Protein AF-A0A2W4NIP0-F1 (afdb_monomer_lite)

Secondary structure (DSSP, 8-state):
-PPP-SEEE-STT-EEEEEETTEEEEEE----SSS--EEEEEETTEEEEEEE-----TTS--S---EEE-SEETTEE-TT---S--GGG----EEEEE--TTSS-SS--EEEEEEE-SSTT--SSS-SSEEEEEEEEPPTT---SSEEEEEEE--TTS-S-EEEEEEEETTEEEEEEEESS--SEEEEETHHHHHHHHHH---

Foldseek 3Di:
DPDDAADKDWDCWDWDWADDPNKIKIFTFFQPQDPWTWMWGDDHQDIDTPDTDDDDPQADDDRGDGHIDAAAEQLDHMPPRPPPDDLVPDPFDKDKDAACPPVDDDFDWDKDKDAAAPDPVADRYHGPAAIEMETLGHGPPHDDAADFPAFQDDQPFWDAGFTWGWHDPPPYIYIYTHGPDHDRITIGTPSSSVVCCVPPNDD

Radius of gyration: 16.46 Å; chains: 1; bounding box: 38×44×35 Å

pLDDT: mean 95.53, std 4.89, range [60.66, 98.88]

Structure (mmCIF, N/CA/C/O backbone):
data_AF-A0A2W4NIP0-F1
#
_entry.id   AF-A0A2W4NIP0-F1
#
loop_
_atom_site.group_PDB
_atom_site.id
_atom_site.type_symbol
_atom_site.label_atom_id
_atom_site.label_alt_id
_atom_site.label_comp_id
_atom_site.label_asym_id
_atom_site.label_entity_id
_atom_site.label_seq_id
_atom_site.pdbx_PDB_ins_code
_atom_site.Cartn_x
_atom_site.Cartn_y
_atom_site.Cartn_z
_atom_site.occupancy
_atom_site.B_iso_or_equiv
_atom_site.auth_seq_id
_atom_site.auth_comp_id
_atom_site.auth_asym_id
_atom_site.auth_atom_id
_atom_site.pdbx_PDB_model_num
ATOM 1 N N . MET A 1 1 ? -0.488 17.746 -10.724 1.00 60.66 1 MET A N 1
ATOM 2 C CA . MET A 1 1 ? -1.257 17.838 -9.464 1.00 60.66 1 MET A CA 1
ATOM 3 C C . MET A 1 1 ? -0.940 19.193 -8.844 1.00 60.66 1 MET A C 1
ATOM 5 O O . MET A 1 1 ? 0.232 19.551 -8.882 1.00 60.66 1 MET A O 1
ATOM 9 N N . PRO A 1 2 ? -1.925 19.982 -8.384 1.00 65.25 2 PRO A N 1
ATOM 10 C CA . PRO A 1 2 ? -1.645 21.211 -7.638 1.00 65.25 2 PRO A CA 1
ATOM 11 C C . PRO A 1 2 ? -0.931 20.887 -6.314 1.00 65.25 2 PRO A C 1
ATOM 13 O O . PRO A 1 2 ? -1.130 19.800 -5.775 1.00 65.25 2 PRO A O 1
ATOM 16 N N . THR A 1 3 ? -0.113 21.816 -5.808 1.00 76.81 3 THR A N 1
ATOM 17 C CA . THR A 1 3 ? 0.557 21.690 -4.501 1.00 76.81 3 THR A CA 1
ATOM 18 C C . THR A 1 3 ? -0.476 21.509 -3.397 1.00 76.81 3 THR A C 1
ATOM 20 O O . THR A 1 3 ? -1.443 22.275 -3.317 1.00 76.81 3 THR A O 1
ATOM 23 N N . LEU A 1 4 ? -0.276 20.504 -2.547 1.00 86.94 4 LEU A N 1
ATOM 24 C CA . LEU A 1 4 ? -1.196 20.217 -1.455 1.00 86.94 4 LEU A CA 1
ATOM 25 C C . LEU A 1 4 ? -1.045 21.269 -0.344 1.00 86.94 4 LEU A C 1
ATOM 27 O O . LEU A 1 4 ? 0.067 21.627 0.038 1.00 86.94 4 LEU A O 1
ATOM 31 N N . GLN A 1 5 ? -2.160 21.763 0.200 1.00 88.50 5 GLN A N 1
ATOM 32 C CA . GLN A 1 5 ? -2.163 22.594 1.409 1.00 88.50 5 GLN A CA 1
ATOM 33 C C . GLN A 1 5 ? -2.646 21.752 2.586 1.00 88.50 5 GLN A C 1
ATOM 35 O O . GLN A 1 5 ? -3.748 21.208 2.549 1.00 88.50 5 GLN A O 1
ATOM 40 N N . GLY A 1 6 ? -1.821 21.628 3.622 1.00 93.38 6 GLY A N 1
ATOM 41 C CA . GLY A 1 6 ? -2.072 20.695 4.711 1.00 93.38 6 GLY A CA 1
ATOM 42 C C . GLY A 1 6 ? -1.107 20.857 5.880 1.00 93.38 6 GLY A C 1
ATOM 43 O O . GLY A 1 6 ? -0.320 21.802 5.926 1.00 93.38 6 GLY A O 1
ATOM 44 N N . GLN A 1 7 ? -1.178 19.933 6.834 1.00 96.69 7 GLN A N 1
ATOM 45 C CA . GLN A 1 7 ? -0.258 19.884 7.970 1.00 96.69 7 GLN A CA 1
ATOM 46 C C . GLN A 1 7 ? 1.052 19.209 7.563 1.00 96.69 7 GLN A C 1
ATOM 48 O O . GLN A 1 7 ? 1.046 18.226 6.827 1.00 96.69 7 GLN A O 1
ATOM 53 N N . THR A 1 8 ? 2.173 19.722 8.057 1.00 97.88 8 THR A N 1
ATOM 54 C CA . THR A 1 8 ? 3.498 19.188 7.735 1.00 97.88 8 THR A CA 1
ATOM 55 C C . THR A 1 8 ? 3.971 18.228 8.821 1.00 97.88 8 THR A C 1
ATOM 57 O O . THR A 1 8 ? 3.953 18.587 9.996 1.00 97.88 8 THR A O 1
ATOM 60 N N . ILE A 1 9 ? 4.472 17.057 8.424 1.00 97.81 9 ILE A N 1
ATOM 61 C CA . ILE A 1 9 ? 5.180 16.121 9.309 1.00 97.81 9 ILE A CA 1
ATOM 62 C C . ILE A 1 9 ? 6.589 15.839 8.777 1.00 97.81 9 ILE A C 1
ATOM 64 O O . ILE A 1 9 ? 6.785 15.723 7.565 1.00 97.81 9 ILE A O 1
ATOM 68 N N . THR A 1 10 ? 7.586 15.776 9.665 1.00 97.50 10 THR A N 1
ATOM 69 C CA . THR A 1 10 ? 9.017 15.708 9.284 1.00 97.50 10 THR A CA 1
ATOM 70 C C . THR A 1 10 ? 9.823 14.693 10.084 1.00 97.50 10 THR A C 1
ATOM 72 O O . THR A 1 10 ? 10.852 14.215 9.607 1.00 97.50 10 THR A O 1
ATOM 75 N N . GLY A 1 11 ? 9.381 14.350 11.292 1.00 97.06 11 GLY A N 1
ATOM 76 C CA . GLY A 1 11 ? 10.022 13.351 12.128 1.00 97.06 11 GLY A CA 1
ATOM 77 C C . GLY A 1 11 ? 9.951 11.969 11.492 1.00 97.06 11 GLY A C 1
ATOM 78 O O . GLY A 1 11 ? 8.996 11.627 10.791 1.00 97.06 11 GLY A O 1
ATOM 79 N N . GLN A 1 12 ? 10.980 11.163 11.750 1.00 96.06 12 GLN A N 1
ATOM 80 C CA . GLN A 1 12 ? 11.181 9.839 11.152 1.00 96.06 12 GLN A CA 1
ATOM 81 C C . GLN A 1 12 ? 9.924 8.951 11.222 1.00 96.06 12 GLN A C 1
ATOM 83 O O . GLN A 1 12 ? 9.564 8.295 10.244 1.00 96.06 12 GLN A O 1
ATOM 88 N N . TYR A 1 13 ? 9.232 8.980 12.363 1.00 96.19 13 TYR A N 1
ATOM 89 C CA . TYR A 1 13 ? 8.018 8.207 12.634 1.00 96.19 13 TYR A CA 1
ATOM 90 C C . TYR A 1 13 ? 6.806 9.091 12.941 1.00 96.19 13 TYR A C 1
ATOM 92 O O . TYR A 1 13 ? 5.833 8.612 13.529 1.00 96.19 13 TYR A O 1
ATOM 100 N N . ASP A 1 14 ? 6.851 10.367 12.548 1.00 97.31 14 ASP A N 1
ATOM 101 C CA . ASP A 1 14 ? 5.691 11.240 12.689 1.00 97.31 14 ASP A CA 1
ATOM 102 C C . ASP A 1 14 ? 4.503 10.647 11.930 1.00 97.31 14 ASP A C 1
ATOM 104 O O . ASP A 1 14 ? 4.634 10.050 10.852 1.00 97.31 14 ASP A O 1
ATOM 108 N N . SER A 1 15 ? 3.325 10.827 12.512 1.00 97.50 15 SER A N 1
ATOM 109 C CA . SER A 1 15 ? 2.070 10.394 11.925 1.00 97.50 15 SER A CA 1
ATOM 110 C C . SER A 1 15 ? 0.933 11.315 12.346 1.00 97.50 15 SER A C 1
ATOM 112 O O . SER A 1 15 ? 1.025 12.031 13.342 1.00 97.50 15 SER A O 1
ATOM 114 N N . MET A 1 16 ? -0.147 11.288 11.575 1.00 97.25 16 MET A N 1
ATOM 115 C CA . MET A 1 16 ? -1.378 12.012 11.846 1.00 97.25 16 MET A CA 1
ATOM 116 C C . MET A 1 16 ? -2.572 11.080 11.731 1.00 97.25 16 MET A C 1
ATOM 118 O O . MET A 1 16 ? -2.686 10.314 10.776 1.00 97.25 16 MET A O 1
ATOM 122 N N . LEU A 1 17 ? -3.497 11.206 12.679 1.00 97.81 17 LEU A N 1
ATOM 123 C CA . LEU A 1 17 ? -4.815 10.598 12.580 1.00 97.81 17 LEU A CA 1
ATOM 124 C C . LEU A 1 17 ? -5.726 11.521 11.767 1.00 97.81 17 LEU A C 1
ATOM 126 O O . LEU A 1 17 ? -5.855 12.706 12.072 1.00 97.81 17 LEU A O 1
ATOM 130 N N . VAL A 1 18 ? -6.368 10.977 10.741 1.00 97.88 18 VAL A N 1
ATOM 131 C CA . VAL A 1 18 ? -7.296 11.697 9.858 1.00 97.88 18 VAL A CA 1
ATOM 132 C C . VAL A 1 18 ? -8.602 10.918 9.750 1.00 97.88 18 VAL A C 1
ATOM 134 O O . VAL A 1 18 ? -8.643 9.728 10.048 1.00 97.88 18 VAL A O 1
ATOM 137 N N . THR A 1 19 ? -9.693 11.581 9.369 1.00 97.50 19 THR A N 1
ATOM 138 C CA . THR A 1 19 ? -11.009 10.938 9.221 1.00 97.50 19 THR A CA 1
ATOM 139 C C . THR A 1 19 ? -11.544 11.150 7.813 1.00 97.50 19 THR A C 1
ATOM 141 O O . THR A 1 19 ? -11.490 12.262 7.293 1.00 97.50 19 THR A O 1
ATOM 144 N N . HIS A 1 20 ? -12.078 10.087 7.218 1.00 96.12 20 HIS A N 1
ATOM 145 C CA . HIS A 1 20 ? -12.758 10.105 5.929 1.00 96.12 20 HIS A CA 1
ATOM 146 C C . HIS A 1 20 ? -13.953 9.150 5.994 1.00 96.12 20 HIS A C 1
ATOM 148 O O . HIS A 1 20 ? -13.817 8.032 6.490 1.00 96.12 20 HIS A O 1
ATOM 154 N N . ASP A 1 21 ? -15.134 9.614 5.584 1.00 95.19 21 ASP A N 1
ATOM 155 C CA . ASP A 1 21 ? -16.387 8.843 5.592 1.00 95.19 21 ASP A CA 1
ATOM 156 C C . ASP A 1 21 ? -16.660 8.090 6.907 1.00 95.19 21 ASP A C 1
ATOM 158 O O . ASP A 1 21 ? -17.002 6.905 6.930 1.00 95.19 21 ASP A O 1
ATOM 162 N N . GLY A 1 22 ? -16.455 8.784 8.033 1.00 95.25 22 GLY A N 1
ATOM 163 C CA . GLY A 1 22 ? -16.687 8.251 9.380 1.00 95.25 22 GLY A CA 1
ATOM 164 C C . GLY A 1 22 ? -15.662 7.215 9.860 1.00 95.25 22 GLY A C 1
ATOM 165 O O . GLY A 1 22 ? -15.838 6.653 10.939 1.00 95.25 22 GLY A O 1
ATOM 166 N N . ARG A 1 23 ? -14.591 6.965 9.099 1.00 97.44 23 ARG A N 1
ATOM 167 C CA . ARG A 1 23 ? -13.507 6.038 9.449 1.00 97.44 23 ARG A CA 1
ATOM 168 C C . ARG A 1 23 ? -12.214 6.794 9.695 1.00 97.44 23 ARG A C 1
ATOM 170 O O . ARG A 1 23 ? -11.928 7.780 9.015 1.00 97.44 23 ARG A O 1
ATOM 177 N N . GLN A 1 24 ? -11.428 6.328 10.658 1.00 98.31 24 GLN A N 1
ATOM 178 C CA . GLN A 1 24 ? -10.104 6.881 10.902 1.00 98.31 24 GLN A CA 1
ATOM 179 C C . GLN A 1 24 ? -9.050 6.191 10.043 1.00 98.31 24 GLN A C 1
ATOM 181 O O . GLN A 1 24 ? -9.102 4.987 9.807 1.00 98.31 24 GLN A O 1
ATOM 186 N N . TYR A 1 25 ? -8.064 6.977 9.637 1.00 98.62 25 TYR A N 1
ATOM 187 C CA . TYR A 1 25 ? -6.865 6.541 8.943 1.00 98.62 25 TYR A CA 1
ATOM 188 C C . TYR A 1 25 ? -5.655 7.159 9.631 1.00 98.62 25 TYR A C 1
ATOM 190 O O . TYR A 1 25 ? -5.754 8.220 10.251 1.00 98.62 25 TYR A O 1
ATOM 198 N N . VAL A 1 26 ? -4.504 6.521 9.492 1.00 98.56 26 VAL A N 1
ATOM 199 C CA . VAL A 1 26 ? -3.220 7.090 9.889 1.00 98.56 26 VAL A CA 1
ATOM 200 C C . VAL A 1 26 ? -2.438 7.429 8.633 1.00 98.56 26 VAL A C 1
ATOM 202 O O . VAL A 1 26 ? -2.195 6.555 7.804 1.00 98.56 26 VAL A O 1
ATOM 205 N N . VAL A 1 27 ? -2.016 8.684 8.515 1.00 98.62 27 VAL A N 1
ATOM 206 C CA . VAL A 1 27 ? -0.991 9.114 7.559 1.00 98.62 27 VAL A CA 1
ATOM 207 C C . VAL A 1 27 ? 0.348 9.093 8.279 1.00 98.62 27 VAL A C 1
ATOM 209 O O . VAL A 1 27 ? 0.456 9.651 9.367 1.00 98.62 27 VAL A O 1
ATOM 212 N N . GLN A 1 28 ? 1.363 8.444 7.717 1.00 98.25 28 GLN A N 1
ATOM 213 C CA . GLN A 1 28 ? 2.653 8.255 8.385 1.00 98.25 28 GLN A CA 1
ATOM 214 C C . GLN A 1 28 ? 3.831 8.600 7.479 1.00 98.25 28 GLN A C 1
ATOM 216 O O . GLN A 1 28 ? 3.823 8.264 6.298 1.00 98.25 28 GLN A O 1
ATOM 221 N N . ASN A 1 29 ? 4.860 9.229 8.058 1.00 97.81 29 ASN A N 1
ATOM 222 C CA . ASN A 1 29 ? 6.120 9.520 7.370 1.00 97.81 29 ASN A CA 1
ATOM 223 C C . ASN A 1 29 ? 6.943 8.235 7.168 1.00 97.81 29 ASN A C 1
ATOM 225 O O . ASN A 1 29 ? 7.390 7.937 6.065 1.00 97.81 29 ASN A O 1
ATOM 229 N N . ASN A 1 30 ? 7.063 7.433 8.231 1.00 97.31 30 ASN A N 1
ATOM 230 C CA . ASN A 1 30 ? 7.573 6.060 8.204 1.00 97.31 30 ASN A CA 1
ATOM 231 C C . ASN A 1 30 ? 8.922 5.890 7.471 1.00 97.31 30 ASN A C 1
ATOM 233 O O . ASN A 1 30 ? 9.061 5.110 6.524 1.00 97.31 30 ASN A O 1
ATOM 237 N N . VAL A 1 31 ? 9.935 6.626 7.923 1.00 97.69 31 VAL A N 1
ATOM 238 C CA . VAL A 1 31 ? 11.317 6.535 7.432 1.00 97.69 31 VAL A CA 1
ATOM 239 C C . VAL A 1 31 ? 12.068 5.452 8.213 1.00 97.69 31 VAL A C 1
ATOM 241 O O . VAL A 1 31 ? 12.910 5.724 9.064 1.00 97.69 31 VAL A O 1
ATOM 244 N N . TRP A 1 32 ? 11.698 4.196 7.982 1.00 95.75 32 TRP A N 1
ATOM 245 C CA . TRP A 1 32 ? 12.167 3.052 8.771 1.00 95.75 32 TRP A CA 1
ATOM 246 C C . TRP A 1 32 ? 13.498 2.454 8.288 1.00 95.75 32 TRP A C 1
ATOM 248 O O . TRP A 1 32 ? 14.192 1.805 9.067 1.00 95.75 32 TRP A O 1
ATOM 258 N N . GLY A 1 33 ? 13.854 2.643 7.015 1.00 94.62 33 GLY A N 1
ATOM 259 C CA . GLY A 1 33 ? 14.958 1.934 6.361 1.00 94.62 33 GLY A CA 1
ATOM 260 C C . GLY A 1 33 ? 16.276 2.705 6.277 1.00 94.62 33 GLY A C 1
ATOM 261 O O . GLY A 1 33 ? 17.271 2.142 5.822 1.00 94.62 33 GLY A O 1
ATOM 262 N N . ALA A 1 34 ? 16.306 3.980 6.679 1.00 88.06 34 ALA A N 1
ATOM 263 C CA . ALA A 1 34 ? 17.520 4.797 6.733 1.00 88.06 34 ALA A CA 1
ATOM 264 C C . ALA A 1 34 ? 17.345 6.041 7.623 1.00 88.06 34 ALA A C 1
ATOM 266 O O . ALA A 1 34 ? 16.232 6.485 7.888 1.00 88.06 34 ALA A O 1
ATOM 267 N N . GLY A 1 35 ? 18.456 6.670 8.020 1.00 79.69 35 GLY A N 1
ATOM 268 C CA . GLY A 1 35 ? 18.461 8.018 8.601 1.00 79.69 35 GLY A CA 1
ATOM 269 C C . GLY A 1 35 ? 18.351 9.094 7.517 1.00 79.69 35 GLY A C 1
ATOM 270 O O . GLY A 1 35 ? 19.335 9.760 7.210 1.00 79.69 35 GLY A O 1
ATOM 271 N N . ALA A 1 36 ? 17.179 9.226 6.895 1.00 90.25 36 ALA A N 1
ATOM 272 C CA . ALA A 1 36 ? 16.917 10.197 5.832 1.00 90.25 36 ALA A CA 1
ATOM 273 C C . ALA A 1 36 ? 16.024 11.349 6.306 1.00 90.25 36 ALA A C 1
ATOM 275 O O . ALA A 1 36 ? 15.218 11.192 7.222 1.00 90.25 36 ALA A O 1
ATOM 276 N N . GLN A 1 37 ? 16.128 12.509 5.653 1.00 94.81 37 GLN A N 1
ATOM 277 C CA . GLN A 1 37 ? 15.180 13.596 5.866 1.00 94.81 37 GLN A CA 1
ATOM 278 C C . GLN A 1 37 ? 14.025 13.450 4.874 1.00 94.81 37 GLN A C 1
ATOM 280 O O . GLN A 1 37 ? 14.217 13.637 3.672 1.00 94.81 37 GLN A O 1
ATOM 285 N N . GLN A 1 38 ? 12.833 13.146 5.391 1.00 98.00 38 GLN A N 1
ATOM 286 C CA . GLN A 1 38 ? 11.591 13.093 4.621 1.00 98.00 38 GLN A CA 1
ATOM 287 C C . GLN A 1 38 ? 10.541 14.020 5.233 1.00 98.00 38 GLN A C 1
ATOM 289 O O . GLN A 1 38 ? 10.337 14.006 6.447 1.00 98.00 38 GLN A O 1
ATOM 294 N N . THR A 1 39 ? 9.869 14.802 4.391 1.00 98.12 39 THR A N 1
ATOM 295 C CA . THR A 1 39 ? 8.779 15.696 4.793 1.00 98.12 39 THR A CA 1
ATOM 296 C C . THR A 1 39 ? 7.528 15.362 4.001 1.00 98.12 39 THR A C 1
ATOM 298 O O . THR A 1 39 ? 7.583 15.319 2.769 1.00 98.12 39 THR A O 1
ATOM 301 N N . LEU A 1 40 ? 6.405 15.187 4.701 1.00 98.44 40 LEU A N 1
ATOM 302 C CA . LEU A 1 40 ? 5.086 15.097 4.081 1.00 98.44 40 LEU A CA 1
ATOM 303 C C . LEU A 1 40 ? 4.271 16.354 4.379 1.00 98.44 40 LEU A C 1
ATOM 305 O O . LEU A 1 40 ? 4.283 16.846 5.507 1.00 98.44 40 LEU A O 1
ATOM 309 N N . VAL A 1 41 ? 3.516 16.823 3.389 1.00 98.38 41 VAL A N 1
ATOM 310 C CA . VAL A 1 41 ? 2.343 17.680 3.608 1.00 98.38 41 VAL A CA 1
ATOM 311 C C . VAL A 1 41 ? 1.107 16.791 3.546 1.00 98.38 41 VAL A C 1
ATOM 313 O O . VAL A 1 41 ? 0.943 16.050 2.584 1.00 98.38 41 VAL A O 1
ATOM 316 N N . VAL A 1 42 ? 0.253 16.844 4.566 1.00 98.25 42 VAL A N 1
ATOM 317 C CA . VAL A 1 42 ? -0.900 15.956 4.766 1.00 98.25 42 VAL A CA 1
ATOM 318 C C . VAL A 1 42 ? -2.202 16.749 4.731 1.00 98.25 42 VAL A C 1
ATOM 320 O O . VAL A 1 42 ? -2.385 17.688 5.508 1.00 98.25 42 VAL A O 1
ATOM 323 N N . ALA A 1 43 ? -3.142 16.334 3.882 1.00 97.12 43 ALA A N 1
ATOM 324 C CA . ALA A 1 43 ? -4.484 16.903 3.794 1.00 97.12 43 ALA A CA 1
ATOM 325 C C . ALA A 1 43 ? -5.532 15.783 3.719 1.00 97.12 43 ALA A C 1
ATOM 327 O O . ALA A 1 43 ? -5.747 15.172 2.672 1.00 97.12 43 ALA A O 1
ATOM 328 N N . GLY A 1 44 ? -6.186 15.494 4.848 1.00 96.50 44 GLY A N 1
ATOM 329 C CA . GLY A 1 44 ? -7.093 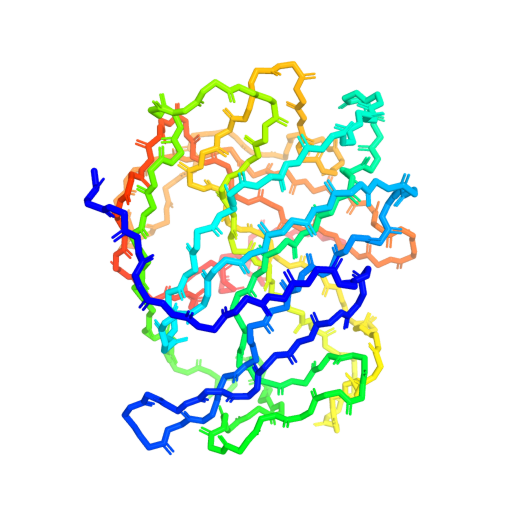14.348 4.952 1.00 96.50 44 GLY A CA 1
ATOM 330 C C . GLY A 1 44 ? -6.355 13.037 4.665 1.00 96.50 44 GLY A C 1
ATOM 331 O O . GLY A 1 44 ? -5.282 12.802 5.209 1.00 96.50 44 GLY A O 1
ATOM 332 N N . THR A 1 45 ? -6.912 12.196 3.795 1.00 97.19 45 THR A N 1
ATOM 333 C CA . THR A 1 45 ? -6.307 10.930 3.341 1.00 97.19 45 THR A CA 1
ATOM 334 C C . THR A 1 45 ? -5.357 11.092 2.148 1.00 97.19 45 THR A C 1
ATOM 336 O O . THR A 1 45 ? -4.962 10.100 1.541 1.00 97.19 45 THR A O 1
ATOM 339 N N . ALA A 1 46 ? -4.967 12.322 1.805 1.00 97.56 46 ALA A N 1
ATOM 340 C CA . ALA A 1 46 ? -3.949 12.608 0.802 1.00 97.56 46 ALA A CA 1
ATOM 341 C C . ALA A 1 46 ? -2.676 13.150 1.461 1.00 97.56 46 ALA A C 1
ATOM 343 O O . ALA A 1 46 ? -2.725 13.844 2.481 1.00 97.56 46 ALA A O 1
ATOM 344 N N . PHE A 1 47 ? -1.529 12.875 0.846 1.00 98.06 47 PHE A N 1
ATOM 345 C CA . PHE A 1 47 ? -0.269 13.501 1.218 1.00 98.06 47 PHE A CA 1
ATOM 346 C C . PHE A 1 47 ? 0.614 13.755 -0.006 1.00 98.06 47 PHE A C 1
ATOM 348 O O . PHE A 1 47 ? 0.468 13.111 -1.044 1.00 98.06 47 PHE A O 1
ATOM 355 N N . GLU A 1 48 ? 1.548 14.686 0.144 1.00 97.69 48 GLU A N 1
ATOM 356 C CA . GLU A 1 48 ? 2.608 14.986 -0.813 1.00 97.69 48 GLU A CA 1
ATOM 357 C C . GLU A 1 48 ? 3.962 14.827 -0.117 1.00 97.69 48 GLU A C 1
ATOM 359 O O . GLU A 1 48 ? 4.186 15.410 0.945 1.00 97.69 48 GLU A O 1
ATOM 364 N N . VAL A 1 49 ? 4.875 14.052 -0.710 1.00 97.25 49 VAL A N 1
ATOM 365 C CA . VAL A 1 49 ? 6.276 13.997 -0.270 1.00 97.25 49 VAL A CA 1
ATOM 366 C C . VAL A 1 49 ? 6.988 15.230 -0.826 1.00 97.25 49 VAL A C 1
ATOM 368 O O . VAL A 1 49 ? 7.370 15.256 -1.993 1.00 97.25 49 VAL A O 1
ATOM 371 N N . THR A 1 50 ? 7.165 16.266 -0.009 1.00 96.81 50 THR A N 1
ATOM 372 C CA . THR A 1 50 ? 7.776 17.539 -0.443 1.00 96.81 50 THR A CA 1
ATOM 373 C C . THR A 1 50 ? 9.294 17.553 -0.295 1.00 96.81 50 THR A C 1
ATOM 375 O O . THR A 1 50 ? 9.977 18.419 -0.843 1.00 96.81 50 THR A O 1
ATOM 378 N N . ARG A 1 51 ? 9.844 16.585 0.444 1.00 96.00 51 ARG A N 1
ATOM 379 C CA . ARG A 1 51 ? 11.282 16.399 0.618 1.00 96.00 51 ARG A CA 1
ATOM 380 C C . ARG A 1 51 ? 11.599 14.934 0.868 1.00 96.00 51 ARG A C 1
ATOM 382 O O . ARG A 1 51 ? 10.944 14.317 1.700 1.00 96.00 51 ARG A O 1
ATOM 389 N N . GLN A 1 52 ? 12.631 14.420 0.207 1.00 95.50 52 GLN A N 1
ATOM 390 C CA . GLN A 1 52 ? 13.240 13.122 0.490 1.00 95.50 52 GLN A CA 1
ATOM 391 C C . GLN A 1 52 ? 14.723 13.177 0.094 1.00 95.50 52 GLN A C 1
ATOM 393 O O . GLN A 1 52 ? 15.048 13.559 -1.027 1.00 95.50 52 GLN A O 1
ATOM 398 N N . THR A 1 53 ? 15.624 12.842 1.019 1.00 95.44 53 THR A N 1
ATOM 399 C CA . THR A 1 53 ? 17.087 12.862 0.809 1.00 95.44 53 THR A CA 1
ATOM 400 C C . THR A 1 53 ? 17.747 11.489 0.914 1.00 95.44 53 THR A C 1
ATOM 402 O O . THR A 1 53 ? 18.962 11.379 0.775 1.00 95.44 53 THR A O 1
ATOM 405 N N . GLY A 1 54 ? 16.986 10.460 1.264 1.00 92.75 54 GLY A N 1
ATOM 406 C CA . GLY A 1 54 ? 17.484 9.117 1.493 1.00 92.75 54 GLY A CA 1
ATOM 407 C C . GLY A 1 54 ? 17.816 8.402 0.198 1.00 92.75 54 GLY A C 1
ATOM 408 O O . GLY A 1 54 ? 17.183 8.612 -0.835 1.00 92.75 54 GLY A O 1
ATOM 409 N N . ASN A 1 55 ? 18.801 7.519 0.288 1.00 92.62 55 ASN A N 1
ATOM 410 C CA . ASN A 1 55 ? 19.230 6.679 -0.810 1.00 92.62 55 ASN A CA 1
ATOM 411 C C . ASN A 1 55 ? 19.696 5.337 -0.245 1.00 92.62 55 ASN A C 1
ATOM 413 O O . ASN A 1 55 ? 20.705 5.287 0.457 1.00 92.62 55 ASN A O 1
ATOM 417 N N . ASN A 1 56 ? 18.963 4.273 -0.564 1.00 94.88 56 ASN A N 1
ATOM 418 C CA . ASN A 1 56 ? 19.352 2.903 -0.251 1.00 94.88 56 ASN A CA 1
ATOM 419 C C . ASN A 1 56 ? 19.718 2.166 -1.548 1.00 94.88 56 ASN A C 1
ATOM 421 O O . ASN A 1 56 ? 19.171 2.491 -2.605 1.00 94.88 56 ASN A O 1
ATOM 425 N N . PRO A 1 57 ? 20.611 1.160 -1.489 1.00 94.88 57 PRO A N 1
ATOM 426 C CA . PRO A 1 57 ? 20.821 0.244 -2.604 1.00 94.88 57 PRO A CA 1
ATOM 427 C C . PRO A 1 57 ? 19.503 -0.396 -3.061 1.00 94.88 57 PRO A C 1
ATOM 429 O O . PRO A 1 57 ? 18.687 -0.808 -2.237 1.00 94.88 57 PRO A O 1
ATOM 432 N N . THR A 1 58 ? 19.301 -0.519 -4.373 1.00 95.69 58 THR A N 1
ATOM 433 C CA . THR A 1 58 ? 18.040 -1.016 -4.953 1.00 95.69 58 THR A CA 1
ATOM 434 C C . THR A 1 58 ? 17.843 -2.530 -4.832 1.00 95.69 58 THR A C 1
ATOM 436 O O . THR A 1 58 ? 16.773 -3.041 -5.143 1.00 95.69 58 THR A O 1
ATOM 439 N N . ASN A 1 59 ? 18.860 -3.250 -4.354 1.00 93.69 59 ASN A N 1
ATOM 440 C CA . ASN A 1 59 ? 18.820 -4.678 -4.039 1.00 93.69 59 ASN A CA 1
ATOM 441 C C . ASN A 1 59 ? 18.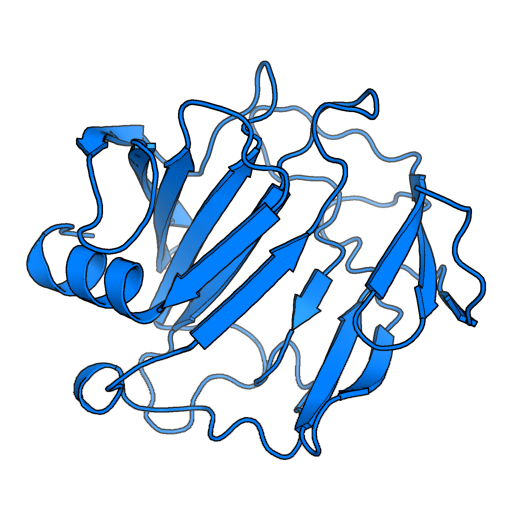534 -4.953 -2.547 1.00 93.69 59 ASN A C 1
ATOM 443 O O . ASN A 1 59 ? 18.826 -6.044 -2.057 1.00 93.69 59 ASN A O 1
ATOM 447 N N . GLY A 1 60 ? 18.014 -3.961 -1.819 1.00 93.38 60 GLY A N 1
ATOM 448 C CA . GLY A 1 60 ? 17.702 -4.051 -0.397 1.00 93.38 60 GLY A CA 1
ATOM 449 C C . GLY A 1 60 ? 16.408 -3.329 -0.024 1.00 93.38 60 GLY A C 1
ATOM 450 O O . GLY A 1 60 ? 15.559 -3.040 -0.865 1.00 93.38 60 GLY A O 1
ATOM 451 N N . ALA A 1 61 ? 16.257 -3.051 1.270 1.00 95.38 61 ALA A N 1
ATOM 452 C CA . ALA A 1 61 ? 15.099 -2.344 1.804 1.00 95.38 61 ALA A CA 1
ATOM 453 C C . ALA A 1 61 ? 15.008 -0.896 1.277 1.00 95.38 61 ALA A C 1
ATOM 455 O O . ALA A 1 61 ? 16.037 -0.213 1.192 1.00 95.38 61 ALA A O 1
ATOM 456 N N . PRO A 1 62 ? 13.796 -0.376 1.000 1.00 96.88 62 PRO A N 1
ATOM 457 C CA . PRO A 1 62 ? 13.619 1.034 0.679 1.00 96.88 62 PRO A CA 1
ATOM 458 C C . PRO A 1 62 ? 13.953 1.916 1.890 1.00 96.88 62 PRO A C 1
ATOM 460 O O . PRO A 1 62 ? 13.987 1.465 3.031 1.00 96.88 62 PRO A O 1
ATOM 463 N N . VAL A 1 63 ? 14.167 3.205 1.639 1.00 97.62 63 VAL A N 1
ATOM 464 C CA . VAL A 1 63 ? 14.434 4.216 2.680 1.00 97.62 63 VAL A CA 1
ATOM 465 C C . VAL A 1 63 ? 13.266 4.350 3.664 1.00 97.62 63 VAL A C 1
ATOM 467 O O . VAL A 1 63 ? 13.455 4.570 4.861 1.00 97.62 63 VAL A O 1
ATOM 470 N N . SER A 1 64 ? 12.046 4.276 3.144 1.00 98.12 64 SER A N 1
ATOM 471 C CA . SER A 1 64 ? 10.820 4.666 3.832 1.00 98.12 64 SER A CA 1
ATOM 472 C C . SER A 1 64 ? 9.609 4.045 3.151 1.00 98.12 64 SER A C 1
ATOM 474 O O . SER A 1 64 ? 9.685 3.636 1.994 1.00 98.12 64 SER A O 1
ATOM 476 N N . TYR A 1 65 ? 8.473 4.047 3.841 1.00 98.00 65 TYR A N 1
ATOM 477 C CA . TYR A 1 65 ? 7.176 3.752 3.239 1.00 98.00 65 TYR A CA 1
ATOM 478 C C . TYR A 1 65 ? 6.122 4.755 3.735 1.00 98.00 65 TYR A C 1
ATOM 480 O O . TYR A 1 65 ? 5.324 4.411 4.615 1.00 98.00 65 TYR A O 1
ATOM 488 N N . PRO A 1 66 ? 6.160 6.017 3.248 1.00 98.31 66 PRO A N 1
ATOM 489 C CA . PRO A 1 66 ? 5.136 6.995 3.581 1.00 98.31 66 PRO A CA 1
ATOM 490 C C . PRO A 1 66 ? 3.792 6.512 3.045 1.00 98.31 66 PRO A C 1
ATOM 492 O O . PRO A 1 66 ? 3.677 6.147 1.876 1.00 98.31 66 PRO A O 1
ATOM 495 N N . SER A 1 67 ? 2.779 6.465 3.903 1.00 98.62 67 SER A N 1
ATOM 496 C CA . SER A 1 67 ? 1.532 5.786 3.561 1.00 98.62 67 SER A CA 1
ATOM 497 C C . SER A 1 67 ? 0.335 6.339 4.322 1.00 98.62 67 SER A C 1
ATOM 499 O O . SER A 1 67 ? 0.475 6.991 5.358 1.00 98.62 67 SER A O 1
ATOM 501 N N . VAL A 1 68 ? -0.855 6.006 3.824 1.00 98.62 68 VAL A N 1
ATOM 502 C CA . VAL A 1 68 ? -2.128 6.144 4.538 1.00 98.62 68 VAL A CA 1
ATOM 503 C C . VAL A 1 68 ? -2.662 4.744 4.800 1.00 98.62 68 VAL A C 1
ATOM 505 O O . VAL A 1 68 ? -2.743 3.951 3.866 1.00 98.62 68 VAL A O 1
ATOM 508 N N . PHE A 1 69 ? -3.006 4.415 6.043 1.00 98.00 69 PHE A N 1
ATOM 509 C CA . PHE A 1 69 ? -3.539 3.093 6.378 1.00 98.00 69 PHE A CA 1
ATOM 510 C C . PHE A 1 69 ? -4.768 3.153 7.285 1.00 98.00 69 PHE A C 1
ATOM 512 O O . PHE A 1 69 ? -4.962 4.106 8.039 1.00 98.00 69 PHE A O 1
ATOM 519 N N . ILE A 1 70 ? -5.572 2.093 7.223 1.00 97.88 70 ILE A N 1
ATOM 520 C CA . ILE A 1 70 ? -6.673 1.783 8.140 1.00 97.88 70 ILE A CA 1
ATOM 521 C C . ILE A 1 70 ? -6.432 0.394 8.739 1.00 97.88 70 ILE A C 1
ATOM 523 O O . ILE A 1 70 ? -5.962 -0.503 8.045 1.00 97.88 70 ILE A O 1
ATOM 527 N N . GLY A 1 71 ? -6.712 0.215 10.030 1.00 96.19 71 GLY A N 1
ATOM 528 C CA . GLY A 1 71 ? -6.406 -1.001 10.785 1.00 96.19 71 GLY A CA 1
ATOM 529 C C . GLY A 1 71 ? -5.499 -0.729 11.985 1.00 96.19 71 GLY A C 1
ATOM 530 O O . GLY A 1 71 ? -5.695 0.245 12.715 1.00 96.19 71 GLY A O 1
ATOM 531 N N . SER A 1 72 ? -4.521 -1.608 12.211 1.00 93.31 72 SER A N 1
ATOM 532 C CA . SER A 1 72 ? -3.552 -1.469 13.297 1.00 93.31 72 SER A CA 1
ATOM 533 C C . SER A 1 72 ? -2.136 -1.790 12.831 1.00 93.31 72 SER A C 1
ATOM 535 O O . SER A 1 72 ? -1.927 -2.771 12.121 1.00 93.31 72 SER A O 1
ATOM 537 N N . ASN A 1 73 ? -1.179 -0.939 13.205 1.00 90.81 73 ASN A N 1
ATOM 538 C CA . ASN A 1 73 ? 0.237 -1.112 12.895 1.00 90.81 73 ASN A CA 1
ATOM 539 C C . ASN A 1 73 ? 1.103 -0.325 13.899 1.00 90.81 73 ASN A C 1
ATOM 541 O O . ASN A 1 73 ? 0.802 0.836 14.180 1.00 90.81 73 ASN A O 1
ATOM 545 N N . TYR A 1 74 ? 2.164 -0.931 14.448 1.00 90.94 74 TYR A N 1
ATOM 546 C CA . TYR A 1 74 ? 3.054 -0.331 15.462 1.00 90.94 74 TYR A CA 1
ATOM 547 C C . TYR A 1 74 ? 2.321 0.390 16.610 1.00 90.94 74 TYR A C 1
ATOM 549 O O . TYR A 1 74 ? 2.626 1.534 16.950 1.00 90.94 74 TYR A O 1
ATOM 557 N N . ASN A 1 75 ? 1.323 -0.273 17.194 1.00 92.19 75 ASN A N 1
ATOM 558 C CA . ASN A 1 75 ? 0.444 0.212 18.263 1.00 92.19 75 ASN A CA 1
ATOM 559 C C . ASN A 1 75 ? -0.381 1.463 17.910 1.00 92.19 75 ASN A C 1
ATOM 561 O O . ASN A 1 75 ? -1.025 2.051 18.779 1.00 92.19 75 ASN A O 1
ATOM 565 N N . ARG A 1 76 ? -0.425 1.857 16.633 1.00 93.75 76 ARG A N 1
ATOM 566 C CA . ARG A 1 76 ? -1.357 2.863 16.118 1.00 93.75 76 ARG A CA 1
ATOM 567 C C . ARG A 1 76 ? -2.612 2.144 15.643 1.00 93.75 76 ARG A C 1
ATOM 569 O O . ARG A 1 76 ? -2.550 1.325 14.729 1.00 93.75 76 ARG A O 1
ATOM 576 N N . MET A 1 77 ? -3.738 2.428 16.286 1.00 93.06 77 MET A N 1
ATOM 577 C CA . MET A 1 77 ? -5.039 1.829 15.983 1.00 93.06 77 MET A CA 1
ATOM 578 C C . MET A 1 77 ? -5.979 2.886 15.415 1.00 93.06 77 MET A C 1
ATOM 580 O O . MET A 1 77 ? -6.102 3.975 15.973 1.00 93.06 77 MET A O 1
ATOM 584 N N . THR A 1 78 ? -6.670 2.557 14.329 1.00 97.06 78 THR A N 1
ATOM 585 C CA . THR A 1 78 ? -7.736 3.401 13.775 1.00 97.06 78 THR A CA 1
ATOM 586 C C . THR A 1 78 ? -9.109 2.969 14.273 1.00 97.06 78 THR A C 1
ATOM 588 O O . THR A 1 78 ? -9.403 1.773 14.305 1.00 97.06 78 THR A O 1
ATOM 591 N N . SER A 1 79 ? -9.995 3.924 14.543 1.00 97.00 79 SER A N 1
ATOM 592 C CA . SER A 1 79 ? -11.416 3.653 14.793 1.00 97.00 79 SER A CA 1
ATOM 593 C C . SER A 1 79 ? -12.202 3.435 13.492 1.00 97.00 79 SER A C 1
ATOM 595 O O . SER A 1 79 ? -11.930 4.069 12.472 1.00 97.00 79 SER A O 1
ATOM 597 N N . GLY A 1 80 ? -13.218 2.566 13.529 1.00 95.62 80 GLY A N 1
ATOM 598 C CA . GLY A 1 80 ? -14.107 2.312 12.384 1.00 95.62 80 GLY A CA 1
ATOM 599 C C . GLY A 1 80 ? -13.515 1.422 11.282 1.00 95.62 80 GLY A C 1
ATOM 600 O O . GLY A 1 80 ? -14.081 1.349 10.193 1.00 95.62 80 GLY A O 1
ATOM 601 N N . SER A 1 81 ? -12.394 0.740 11.546 1.00 94.31 81 SER A N 1
ATOM 602 C CA . SER A 1 81 ? -11.724 -0.139 10.576 1.00 94.31 81 SER A CA 1
ATOM 603 C C . SER A 1 81 ? -12.466 -1.446 10.304 1.00 94.31 81 SER A C 1
ATOM 605 O O . SER A 1 81 ? -12.344 -1.994 9.214 1.00 94.31 81 SER A O 1
ATOM 607 N N . ASN A 1 82 ? -13.210 -1.964 11.289 1.00 93.88 82 ASN A N 1
ATOM 608 C CA . ASN A 1 82 ? -13.698 -3.350 11.314 1.00 93.88 82 ASN A CA 1
ATOM 609 C C . ASN A 1 82 ? -12.570 -4.392 11.147 1.00 93.88 82 ASN A C 1
ATOM 611 O O . ASN A 1 82 ? -12.817 -5.499 10.670 1.00 93.88 82 ASN A O 1
ATOM 615 N N . LEU A 1 83 ? -11.341 -4.023 11.526 1.00 95.62 83 LEU A N 1
ATOM 616 C CA . LEU A 1 83 ? -10.151 -4.870 11.504 1.00 95.62 83 LEU A CA 1
ATOM 617 C C . LEU A 1 83 ? -9.632 -5.088 12.936 1.00 95.62 83 LEU A C 1
ATOM 619 O O . LEU A 1 83 ? -9.724 -4.164 13.748 1.00 95.62 83 LEU A O 1
ATOM 623 N N . PRO A 1 84 ? -9.052 -6.262 13.243 1.00 96.25 84 PRO A N 1
ATOM 624 C CA . PRO A 1 84 ? -8.795 -7.388 12.337 1.00 96.25 84 PRO A CA 1
ATOM 625 C C . PRO A 1 84 ? -10.073 -8.137 11.934 1.00 96.25 84 PRO A C 1
ATOM 627 O O . PRO A 1 84 ? -11.062 -8.158 12.664 1.00 96.25 84 PRO A O 1
ATOM 630 N N . LYS A 1 85 ? -10.046 -8.763 10.754 1.00 97.31 85 LYS A N 1
ATOM 631 C CA . LYS A 1 85 ? -11.139 -9.591 10.237 1.00 97.31 85 LYS A CA 1
ATOM 632 C C . LYS A 1 85 ? -10.566 -10.862 9.625 1.00 97.31 85 LYS A C 1
ATOM 634 O O . LYS A 1 85 ? -9.590 -10.804 8.883 1.00 97.31 85 LYS A O 1
ATOM 639 N N . GLN A 1 86 ? -11.172 -12.006 9.938 1.00 97.62 86 GLN A N 1
ATOM 640 C CA . GLN A 1 86 ? -10.743 -13.291 9.393 1.00 97.62 86 GLN A CA 1
ATOM 641 C C . GLN A 1 86 ? -10.882 -13.293 7.866 1.00 97.62 86 GLN A C 1
ATOM 643 O O . GLN A 1 86 ? -11.943 -12.937 7.358 1.00 97.62 86 GLN A O 1
ATOM 648 N N . VAL A 1 87 ? -9.842 -13.738 7.153 1.00 97.75 87 VAL A N 1
ATOM 649 C CA . VAL A 1 87 ? -9.782 -13.735 5.677 1.00 97.75 87 VAL A CA 1
ATOM 650 C C . VAL A 1 87 ? -10.997 -14.412 5.040 1.00 97.75 87 VAL A C 1
ATOM 652 O O . VAL A 1 87 ? -11.604 -13.856 4.132 1.00 97.75 87 VAL A O 1
ATOM 655 N N . SER A 1 88 ? -11.419 -15.564 5.566 1.00 97.31 88 SER A N 1
ATOM 656 C CA . SER A 1 88 ? -12.594 -16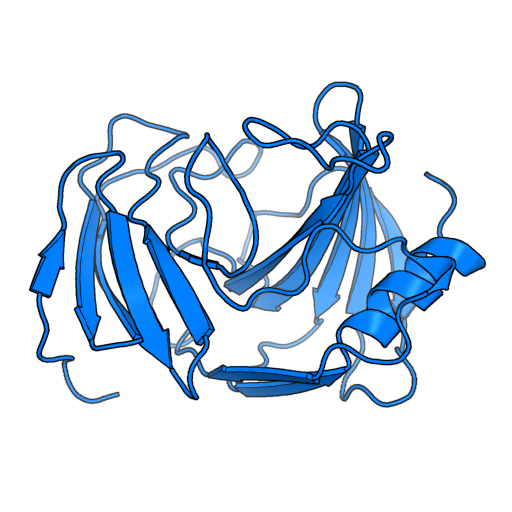.298 5.074 1.00 97.31 88 SER A CA 1
ATOM 657 C C . SER A 1 88 ? -13.933 -15.580 5.293 1.00 97.31 88 SER A C 1
ATOM 659 O O . SER A 1 88 ? -14.927 -15.953 4.678 1.00 97.31 88 SER A O 1
ATOM 661 N N . ALA A 1 89 ? -13.985 -14.559 6.153 1.00 97.81 89 ALA A N 1
ATOM 662 C CA . ALA A 1 89 ? -15.178 -13.752 6.410 1.00 97.81 89 ALA A CA 1
ATOM 663 C C . ALA A 1 89 ? -15.206 -12.444 5.592 1.00 97.81 89 ALA A C 1
ATOM 665 O O . ALA A 1 89 ? -16.143 -11.645 5.723 1.00 97.81 89 ALA A O 1
ATOM 666 N N . ILE A 1 90 ? -14.168 -12.168 4.797 1.00 97.75 90 ILE A N 1
ATOM 667 C CA . ILE A 1 90 ? -14.086 -10.973 3.955 1.00 97.75 90 ILE A CA 1
ATOM 668 C C . ILE A 1 90 ? -14.895 -11.213 2.680 1.00 97.75 90 ILE A C 1
ATOM 670 O O . ILE A 1 90 ? -14.602 -12.115 1.901 1.00 97.75 90 ILE A O 1
ATOM 674 N N . THR A 1 91 ? -15.912 -10.381 2.468 1.00 97.00 91 THR A N 1
ATOM 675 C CA . THR A 1 91 ? -16.741 -10.403 1.258 1.00 97.00 91 THR A CA 1
ATOM 676 C C . THR A 1 91 ? -16.191 -9.458 0.195 1.00 97.00 91 THR A C 1
ATOM 678 O O . THR A 1 91 ? -16.036 -9.868 -0.947 1.00 97.00 91 THR A O 1
ATOM 681 N N . SER A 1 92 ? -15.846 -8.229 0.586 1.00 97.44 92 SER A N 1
ATOM 682 C CA . SER A 1 92 ? -15.203 -7.221 -0.259 1.00 97.44 92 SER A CA 1
ATOM 683 C C . SER A 1 92 ? -14.388 -6.242 0.588 1.00 97.44 92 SER A C 1
ATOM 685 O O . SER A 1 92 ? -14.623 -6.086 1.794 1.00 97.44 92 SER A O 1
ATOM 687 N N . ILE A 1 93 ? -13.418 -5.596 -0.052 1.00 97.38 93 ILE A N 1
ATOM 688 C CA . ILE A 1 93 ? -12.625 -4.477 0.453 1.00 97.38 93 ILE A CA 1
ATOM 689 C C . ILE A 1 93 ? -12.494 -3.462 -0.688 1.00 97.38 93 ILE A C 1
ATOM 691 O O . ILE A 1 93 ? -11.486 -3.418 -1.395 1.00 97.38 93 ILE A O 1
ATOM 695 N N . ASP A 1 94 ? -13.522 -2.639 -0.866 1.00 97.00 94 ASP A N 1
ATOM 696 C CA . ASP A 1 94 ? -13.507 -1.601 -1.893 1.00 97.00 94 ASP A CA 1
ATOM 697 C C . ASP A 1 94 ? -12.500 -0.507 -1.524 1.00 97.00 94 ASP A C 1
ATOM 699 O O . ASP A 1 94 ? -12.569 0.099 -0.450 1.00 97.00 94 ASP A O 1
ATOM 703 N N . THR A 1 95 ? -11.543 -0.259 -2.415 1.00 97.31 95 THR A N 1
ATOM 704 C CA . THR A 1 95 ? -10.510 0.761 -2.232 1.00 97.31 95 THR A CA 1
ATOM 705 C C . THR A 1 95 ? -10.276 1.540 -3.515 1.00 97.31 95 THR A C 1
ATOM 707 O O . THR A 1 95 ? -10.493 1.047 -4.623 1.00 97.31 95 THR A O 1
ATOM 710 N N . SER A 1 96 ? -9.840 2.784 -3.352 1.00 97.38 96 SER A N 1
ATOM 711 C CA . SER A 1 96 ? -9.504 3.687 -4.441 1.00 97.38 96 SER A CA 1
ATOM 712 C C . SER A 1 96 ? -8.247 4.457 -4.081 1.00 97.38 96 SER A C 1
ATOM 714 O O . SER A 1 96 ? -8.115 4.956 -2.962 1.00 97.38 96 SER A O 1
ATOM 716 N N . TRP A 1 97 ? -7.321 4.560 -5.026 1.00 98.00 97 TRP A N 1
ATOM 717 C CA . TRP A 1 97 ? -6.128 5.374 -4.862 1.00 98.00 97 TRP A CA 1
ATOM 718 C C . TRP A 1 97 ? -5.750 6.034 -6.178 1.00 98.00 97 TRP A C 1
ATOM 720 O O . TRP A 1 97 ? -5.794 5.413 -7.238 1.00 98.00 97 TRP A O 1
ATOM 730 N N . THR A 1 98 ? -5.363 7.303 -6.082 1.00 98.12 98 THR A N 1
ATOM 731 C CA . THR A 1 98 ? -4.792 8.088 -7.173 1.00 98.12 98 THR A CA 1
ATOM 732 C C . THR A 1 98 ? -3.441 8.629 -6.723 1.00 98.12 98 THR A C 1
ATOM 734 O O . THR A 1 98 ? -3.330 9.199 -5.637 1.00 98.12 98 THR A O 1
ATOM 737 N N . HIS A 1 99 ? -2.423 8.481 -7.565 1.00 97.19 99 HIS A N 1
ATOM 738 C CA . HIS A 1 99 ? -1.060 8.935 -7.314 1.00 97.19 99 HIS A CA 1
ATOM 739 C C . HIS A 1 99 ? -0.408 9.498 -8.580 1.00 97.19 99 HIS A C 1
ATOM 741 O O . HIS A 1 99 ? -0.907 9.356 -9.693 1.00 97.19 99 HIS A O 1
ATOM 747 N N . ASN A 1 100 ? 0.760 10.117 -8.421 1.00 96.25 100 ASN A N 1
ATOM 748 C CA . ASN A 1 100 ? 1.542 10.707 -9.510 1.00 96.25 100 ASN A CA 1
ATOM 749 C C . ASN A 1 100 ? 2.853 9.950 -9.804 1.00 96.25 100 ASN A C 1
ATOM 751 O O . ASN A 1 100 ? 3.723 10.489 -10.492 1.00 96.25 100 ASN A O 1
ATOM 755 N N . ALA A 1 101 ? 3.015 8.722 -9.303 1.00 94.81 101 ALA A N 1
ATOM 756 C CA . ALA A 1 101 ? 4.174 7.890 -9.623 1.00 94.81 101 ALA A CA 1
ATOM 757 C C . ALA A 1 101 ? 4.397 7.753 -11.139 1.00 94.81 101 ALA A C 1
ATOM 759 O O . ALA A 1 101 ? 3.444 7.753 -11.920 1.00 94.81 101 ALA A O 1
ATOM 760 N N . GLY A 1 102 ? 5.664 7.706 -11.552 1.00 90.88 102 GLY A N 1
ATOM 761 C CA . GLY A 1 102 ? 6.075 7.736 -12.960 1.00 90.88 102 GLY A CA 1
ATOM 762 C C . GLY A 1 102 ? 6.073 9.129 -13.607 1.00 90.88 102 GLY A C 1
ATOM 763 O O . GLY A 1 102 ? 6.704 9.311 -14.644 1.00 90.88 102 GLY A O 1
ATOM 764 N N . SER A 1 103 ? 5.431 10.132 -12.993 1.00 92.69 103 SER A N 1
ATOM 765 C CA . SER A 1 103 ? 5.529 11.544 -13.416 1.00 92.69 103 SER A CA 1
ATOM 766 C C . SER A 1 103 ? 6.550 12.361 -12.612 1.00 92.69 103 SER A C 1
ATOM 768 O O . SER A 1 103 ? 6.842 13.504 -12.958 1.00 92.69 103 SER A O 1
ATOM 770 N N . VAL A 1 104 ? 7.113 11.768 -11.555 1.00 91.31 104 VAL A N 1
ATOM 771 C CA . VAL A 1 104 ? 8.165 12.349 -10.709 1.00 91.31 104 VAL A CA 1
ATOM 772 C C . VAL A 1 104 ? 9.410 11.472 -10.814 1.00 91.31 104 VAL A C 1
ATOM 774 O O . VAL A 1 104 ? 9.303 10.246 -10.827 1.00 91.31 104 VAL A O 1
ATOM 777 N N . SER A 1 105 ? 10.594 12.074 -10.906 1.00 91.00 105 SER A N 1
ATOM 778 C CA . SER A 1 105 ? 11.850 11.325 -10.978 1.00 91.00 105 SER A CA 1
ATOM 779 C C . SER A 1 105 ? 12.195 10.651 -9.647 1.00 91.00 105 SER A C 1
ATOM 781 O O . SER A 1 105 ? 11.890 11.160 -8.571 1.00 91.00 105 SER A O 1
ATOM 783 N N . GLY A 1 106 ? 12.858 9.499 -9.726 1.00 92.25 106 GLY A N 1
ATOM 784 C CA . GLY A 1 106 ? 13.333 8.743 -8.570 1.00 92.25 106 GLY A CA 1
ATOM 785 C C . GLY A 1 106 ? 13.208 7.237 -8.781 1.00 92.25 106 GLY A C 1
ATOM 786 O O . GLY A 1 106 ? 12.650 6.787 -9.780 1.00 92.25 106 GLY A O 1
ATOM 787 N N . THR A 1 107 ? 13.720 6.472 -7.820 1.00 95.06 107 THR A N 1
ATOM 788 C CA . THR A 1 107 ? 13.570 5.014 -7.768 1.00 95.06 107 THR A CA 1
ATOM 789 C C . THR A 1 107 ? 12.668 4.668 -6.593 1.00 95.06 107 THR A C 1
ATOM 791 O O . THR A 1 107 ? 13.111 4.638 -5.447 1.00 95.06 107 THR A O 1
ATOM 794 N N . TYR A 1 108 ? 11.384 4.473 -6.869 1.00 96.50 108 TYR A N 1
ATOM 795 C CA . TYR A 1 108 ? 10.359 4.186 -5.871 1.00 96.50 108 TYR A CA 1
ATOM 796 C C . TYR A 1 108 ? 9.221 3.396 -6.516 1.00 96.50 108 TYR A C 1
ATOM 798 O O . TYR A 1 108 ? 8.961 3.542 -7.707 1.00 96.50 108 TYR A O 1
ATOM 806 N N . ASN A 1 109 ? 8.529 2.576 -5.733 1.00 98.19 109 ASN A N 1
ATOM 807 C CA . ASN A 1 109 ? 7.269 1.984 -6.163 1.00 98.19 109 ASN A CA 1
ATOM 808 C C . ASN A 1 109 ? 6.083 2.854 -5.723 1.00 98.19 109 ASN A C 1
ATOM 810 O O . ASN A 1 109 ? 6.213 3.767 -4.905 1.00 98.19 109 ASN A O 1
ATOM 814 N N . ALA A 1 110 ? 4.914 2.554 -6.275 1.00 98.50 110 ALA A N 1
AT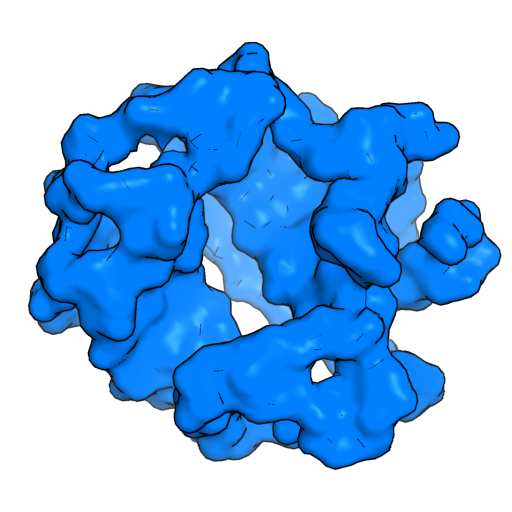OM 815 C CA . ALA A 1 110 ? 3.633 2.971 -5.720 1.00 98.50 110 ALA A CA 1
ATOM 816 C C . ALA A 1 110 ? 2.858 1.696 -5.422 1.00 98.50 110 ALA A C 1
ATOM 818 O O . ALA A 1 110 ? 2.509 0.969 -6.351 1.00 98.50 110 ALA A O 1
ATOM 819 N N . ALA A 1 111 ? 2.658 1.379 -4.146 1.00 98.69 111 ALA A N 1
ATOM 820 C CA . ALA A 1 111 ? 2.131 0.085 -3.747 1.00 98.69 111 ALA A CA 1
ATOM 821 C C . ALA A 1 111 ? 1.124 0.186 -2.603 1.00 98.69 111 ALA A C 1
ATOM 823 O O . ALA A 1 111 ? 1.217 1.070 -1.756 1.00 98.69 111 ALA A O 1
ATOM 824 N N . TYR A 1 112 ? 0.191 -0.761 -2.584 1.00 98.81 112 TYR A N 1
ATOM 825 C CA . TYR A 1 112 ? -0.509 -1.176 -1.375 1.00 98.81 112 TYR A CA 1
ATOM 826 C C . TYR A 1 112 ? 0.362 -2.164 -0.592 1.00 98.81 112 TYR A C 1
ATOM 828 O O . TYR A 1 112 ? 1.103 -2.943 -1.195 1.00 98.81 112 TYR A O 1
ATOM 836 N N . ASP A 1 113 ? 0.205 -2.175 0.732 1.00 98.56 113 ASP A N 1
ATOM 837 C CA . ASP A 1 113 ? 0.778 -3.170 1.642 1.00 98.56 113 ASP A CA 1
ATOM 838 C C . ASP A 1 113 ? -0.327 -3.632 2.603 1.00 98.56 113 ASP A C 1
ATOM 840 O O . ASP A 1 113 ? -1.021 -2.807 3.203 1.00 98.56 113 ASP A O 1
ATOM 844 N N . VAL A 1 114 ? -0.543 -4.943 2.677 1.00 98.56 114 VAL A N 1
ATOM 845 C CA . VAL A 1 114 ? -1.633 -5.590 3.413 1.00 98.56 114 VAL A CA 1
ATOM 846 C C . VAL A 1 114 ? -1.033 -6.583 4.389 1.00 98.56 114 VAL A C 1
ATOM 848 O O . VAL A 1 114 ? -0.270 -7.471 4.010 1.00 98.56 114 VAL A O 1
ATOM 851 N N . TRP A 1 115 ? -1.419 -6.450 5.651 1.00 98.06 115 TRP A N 1
ATOM 852 C CA . TRP A 1 115 ? -0.824 -7.177 6.761 1.00 98.06 115 TRP A CA 1
ATOM 853 C C . TRP A 1 115 ? -1.767 -8.251 7.294 1.00 98.06 115 TRP A C 1
ATOM 855 O O . TRP A 1 115 ? -2.931 -7.975 7.588 1.00 98.06 115 TRP A O 1
ATOM 865 N N . PHE A 1 116 ? -1.247 -9.465 7.464 1.00 97.56 116 PHE A N 1
ATOM 866 C CA . PHE A 1 116 ? -2.004 -10.606 7.976 1.00 97.56 116 PHE A CA 1
ATOM 867 C C . PHE A 1 116 ? -1.484 -11.042 9.342 1.00 97.56 116 PHE A C 1
ATOM 869 O O . PHE A 1 116 ? -0.295 -10.929 9.637 1.00 97.56 116 PHE A O 1
ATOM 876 N N . SER A 1 117 ? -2.380 -11.594 10.156 1.00 97.00 117 SER A N 1
ATOM 877 C CA . SER A 1 117 ? -2.072 -12.150 11.473 1.00 97.00 117 SER A CA 1
ATOM 878 C C . SER A 1 117 ? -2.385 -13.638 11.511 1.00 97.00 117 SER A C 1
ATOM 880 O O . SER A 1 117 ? -3.327 -14.090 10.858 1.00 97.00 117 SER A O 1
ATOM 882 N N . THR A 1 118 ? -1.628 -14.394 12.303 1.00 96.19 118 THR A N 1
ATOM 883 C CA . THR A 1 118 ? -1.989 -15.775 12.664 1.00 96.19 118 THR A CA 1
ATOM 884 C C . THR A 1 118 ? -2.960 -15.834 13.849 1.00 96.19 118 THR A C 1
ATOM 886 O O . THR A 1 118 ? -3.522 -16.892 14.128 1.00 96.19 118 THR A O 1
ATOM 889 N N . SER A 1 119 ? -3.196 -14.707 14.530 1.00 95.44 119 SER A N 1
ATOM 890 C CA . SER A 1 119 ? -4.108 -14.578 15.667 1.00 95.44 119 SER A CA 1
ATOM 891 C C . SER A 1 119 ? -5.422 -13.909 15.266 1.00 95.44 119 SER A C 1
ATOM 893 O O . SER A 1 119 ? -5.449 -12.928 14.524 1.00 95.44 119 SER A O 1
ATOM 895 N N . ALA A 1 120 ? -6.533 -14.378 15.840 1.00 94.44 120 ALA A N 1
ATOM 896 C CA . ALA A 1 120 ? -7.844 -13.748 15.662 1.00 94.44 120 ALA A CA 1
ATOM 897 C C . ALA A 1 120 ? -7.892 -12.304 16.201 1.00 94.44 120 ALA A C 1
ATOM 899 O O . ALA A 1 120 ? -8.674 -11.492 15.713 1.00 94.44 120 ALA A O 1
ATOM 900 N N . GLY A 1 121 ? -7.047 -11.982 17.188 1.00 93.00 121 GLY A N 1
ATOM 901 C CA . GLY A 1 121 ? -6.929 -10.640 17.764 1.00 93.00 121 GLY A CA 1
ATOM 902 C C . GLY A 1 121 ? -6.124 -9.654 16.913 1.00 93.00 121 GLY A C 1
ATOM 903 O O . GLY A 1 121 ? -6.042 -8.483 17.278 1.00 93.00 121 GLY A O 1
ATOM 904 N N . GLY A 1 122 ? -5.562 -10.098 15.781 1.00 94.06 122 GLY A N 1
ATOM 905 C CA . GLY A 1 122 ? -4.632 -9.301 14.986 1.00 94.06 122 GLY A CA 1
ATOM 906 C C . GLY A 1 122 ? -3.291 -9.096 15.694 1.00 94.06 122 GLY A C 1
ATOM 907 O O . GLY A 1 122 ? -3.070 -9.599 16.796 1.00 94.06 122 GLY A O 1
ATOM 908 N N . ASP A 1 123 ? -2.404 -8.327 15.062 1.00 93.81 123 ASP A N 1
ATOM 909 C CA . ASP A 1 123 ? -1.113 -7.954 15.639 1.00 93.81 123 ASP A CA 1
ATOM 910 C C . ASP A 1 123 ? -1.021 -6.428 15.760 1.00 93.81 123 ASP A C 1
ATOM 912 O O . ASP A 1 123 ? -0.898 -5.749 14.737 1.00 93.81 123 ASP A O 1
ATOM 916 N N . PRO A 1 124 ? -1.072 -5.856 16.976 1.00 88.38 124 PRO A N 1
ATOM 917 C CA . PRO A 1 124 ? -1.033 -4.405 17.132 1.00 88.38 124 PRO A CA 1
ATOM 918 C C . PRO A 1 124 ? 0.325 -3.818 16.734 1.00 88.38 124 PRO A C 1
ATOM 920 O O . PRO A 1 124 ? 0.392 -2.687 16.260 1.00 88.38 124 PRO A O 1
ATOM 923 N N . GLU A 1 125 ? 1.412 -4.575 16.900 1.00 91.19 125 GLU A N 1
ATOM 924 C CA . GLU A 1 125 ? 2.770 -4.114 16.613 1.00 91.19 125 GLU A CA 1
ATOM 925 C C . GLU A 1 125 ? 3.226 -4.473 15.193 1.00 91.19 125 GLU A C 1
ATOM 927 O O . GLU A 1 125 ? 3.451 -3.582 14.375 1.00 91.19 125 GLU A O 1
ATOM 932 N N . SER A 1 126 ? 3.360 -5.768 14.887 1.00 91.25 126 SER A N 1
ATOM 933 C CA . SER A 1 126 ? 3.938 -6.257 13.631 1.00 91.25 126 SER A CA 1
ATOM 934 C C . SER A 1 126 ? 3.264 -7.557 13.174 1.00 91.25 126 SER A C 1
ATOM 936 O O . SER A 1 126 ? 3.096 -8.453 14.001 1.00 91.25 126 SER A O 1
ATOM 938 N N . PRO A 1 127 ? 2.924 -7.708 11.881 1.00 94.31 127 PRO A N 1
ATOM 939 C CA . PRO A 1 127 ? 2.089 -8.812 11.401 1.00 94.31 127 PRO A CA 1
ATOM 940 C C . PRO A 1 127 ? 2.767 -10.167 11.482 1.00 94.31 127 PRO A C 1
ATOM 942 O O . PRO A 1 127 ? 3.841 -10.351 10.932 1.00 94.31 127 PRO A O 1
ATOM 945 N N . THR A 1 128 ? 2.128 -11.150 12.093 1.00 95.88 128 THR A N 1
ATOM 946 C CA . THR A 1 128 ? 2.668 -12.504 12.261 1.00 95.88 128 THR A CA 1
ATOM 947 C C . THR A 1 128 ? 2.358 -13.436 11.092 1.00 95.88 128 THR A C 1
ATOM 949 O O . THR A 1 128 ? 3.063 -14.427 10.923 1.00 95.88 128 THR A O 1
ATOM 952 N N . GLY A 1 129 ? 1.333 -13.135 10.290 1.00 95.88 129 GLY A N 1
ATOM 953 C CA . GLY A 1 129 ? 0.838 -14.004 9.216 1.00 95.88 129 GLY A CA 1
ATOM 954 C C . GLY A 1 129 ? 1.511 -13.794 7.861 1.00 95.88 129 GLY A C 1
ATOM 955 O O . GLY A 1 129 ? 1.643 -14.748 7.102 1.00 95.88 129 GLY A O 1
ATOM 956 N N . GLY A 1 130 ? 1.956 -12.575 7.556 1.00 96.88 130 GLY A N 1
ATOM 957 C CA . GLY A 1 130 ? 2.608 -12.259 6.284 1.00 96.88 130 GLY A CA 1
ATOM 958 C C . GLY A 1 130 ? 2.138 -10.953 5.662 1.00 96.88 130 GLY A C 1
ATOM 959 O O . GLY A 1 130 ? 1.444 -10.154 6.297 1.00 96.88 130 GLY A O 1
ATOM 960 N N . TYR A 1 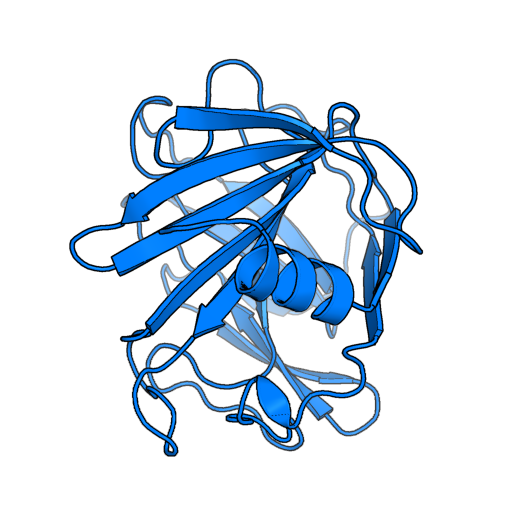131 ? 2.551 -10.763 4.412 1.00 98.31 131 TYR A N 1
ATOM 961 C CA . TYR A 1 131 ? 2.361 -9.538 3.646 1.00 98.31 131 TYR A CA 1
ATOM 962 C C . TYR A 1 131 ? 1.789 -9.853 2.264 1.00 98.31 131 TYR A C 1
ATOM 964 O O . TYR A 1 131 ? 2.216 -10.806 1.605 1.00 98.31 131 TYR A O 1
ATOM 972 N N . LEU A 1 132 ? 0.864 -9.017 1.806 1.00 98.75 132 LEU A N 1
ATOM 973 C CA . LEU A 1 132 ? 0.463 -8.950 0.406 1.00 98.75 132 LEU A CA 1
ATOM 974 C C . LEU A 1 132 ? 0.664 -7.523 -0.084 1.00 98.75 132 LEU A C 1
ATOM 976 O O . LEU A 1 132 ? 0.132 -6.588 0.507 1.00 98.75 132 LEU A O 1
ATOM 980 N N . MET A 1 133 ? 1.390 -7.356 -1.184 1.00 98.88 133 MET A N 1
ATOM 981 C CA . MET A 1 133 ? 1.568 -6.060 -1.828 1.00 98.88 133 MET A CA 1
ATOM 982 C C . MET A 1 133 ? 0.914 -6.031 -3.207 1.00 98.88 133 MET A C 1
ATOM 984 O O . MET A 1 133 ? 0.925 -7.023 -3.934 1.00 98.88 133 MET A O 1
ATOM 988 N N . VAL A 1 134 ? 0.397 -4.867 -3.600 1.00 98.75 134 VAL A N 1
ATOM 989 C CA . VAL A 1 134 ? -0.097 -4.610 -4.964 1.00 98.75 134 VAL A CA 1
ATOM 990 C C . VAL A 1 134 ? 0.602 -3.365 -5.489 1.00 98.75 134 VAL A C 1
ATOM 992 O O . VAL A 1 134 ? 0.317 -2.263 -5.027 1.00 98.75 134 VAL A O 1
ATOM 995 N N . TRP A 1 135 ? 1.551 -3.534 -6.407 1.00 98.69 135 TRP A N 1
ATOM 996 C CA . TRP A 1 135 ? 2.350 -2.452 -6.975 1.00 98.69 135 TRP A CA 1
ATOM 997 C C . TRP A 1 135 ? 1.676 -1.922 -8.242 1.00 98.69 135 TRP A C 1
ATOM 999 O O . TRP A 1 135 ? 1.541 -2.627 -9.244 1.00 98.69 135 TRP A O 1
ATOM 1009 N N . LEU A 1 136 ? 1.274 -0.655 -8.191 1.00 98.31 136 LEU A N 1
ATOM 1010 C CA . LEU A 1 136 ? 0.706 0.104 -9.304 1.00 98.31 136 LEU A CA 1
ATOM 1011 C C . LEU A 1 136 ? 1.771 0.846 -10.117 1.00 98.31 136 LEU A C 1
ATOM 1013 O O . LEU A 1 136 ? 1.512 1.253 -11.247 1.00 98.31 136 LEU A O 1
ATOM 1017 N N . HIS A 1 137 ? 2.970 1.013 -9.564 1.00 97.88 137 HIS A N 1
ATOM 1018 C CA . HIS A 1 137 ? 4.144 1.514 -10.269 1.00 97.88 137 HIS A CA 1
ATOM 1019 C C . HIS A 1 137 ? 5.361 0.681 -9.877 1.00 97.88 137 HIS A C 1
ATOM 1021 O O . HIS A 1 137 ? 5.669 0.571 -8.687 1.00 97.88 137 HIS A O 1
ATOM 1027 N N . ASP A 1 138 ? 6.026 0.118 -10.881 1.00 95.94 138 ASP A N 1
ATOM 1028 C CA . ASP A 1 138 ? 7.262 -0.642 -10.731 1.00 95.94 138 ASP A CA 1
ATOM 1029 C C . ASP A 1 138 ? 8.477 0.261 -11.029 1.00 95.94 138 ASP A C 1
ATOM 1031 O O . ASP A 1 138 ? 8.555 0.826 -12.128 1.00 95.94 138 ASP A O 1
ATOM 1035 N N . PRO A 1 139 ? 9.398 0.466 -10.069 1.00 92.38 139 PRO A N 1
ATOM 1036 C CA . PRO A 1 139 ? 10.595 1.272 -10.273 1.00 92.38 139 PRO A CA 1
ATOM 1037 C C . PRO A 1 139 ? 11.599 0.617 -11.227 1.00 92.38 139 PRO A C 1
ATOM 1039 O O . PRO A 1 139 ? 11.788 -0.598 -11.207 1.00 92.38 139 PRO A O 1
ATOM 1042 N N . PRO A 1 140 ? 12.389 1.412 -11.968 1.00 86.00 140 PRO A N 1
ATOM 1043 C CA . PRO A 1 140 ? 13.538 0.873 -12.679 1.00 86.00 140 PRO A CA 1
ATOM 1044 C C . PRO A 1 140 ? 14.605 0.369 -11.692 1.00 86.00 140 PRO A C 1
ATOM 1046 O O . PRO A 1 140 ? 14.961 1.061 -10.737 1.00 86.00 140 PRO A O 1
ATOM 1049 N N . ASN A 1 141 ? 15.193 -0.795 -11.977 1.00 90.12 141 ASN A N 1
ATOM 1050 C CA . ASN A 1 141 ? 16.349 -1.365 -11.261 1.00 90.12 141 ASN A CA 1
ATOM 1051 C C . ASN A 1 141 ? 16.125 -1.715 -9.777 1.00 90.12 141 ASN A C 1
ATOM 1053 O O . ASN A 1 141 ? 17.103 -1.924 -9.057 1.00 90.12 141 ASN A O 1
ATOM 1057 N N . ALA A 1 142 ? 14.877 -1.788 -9.325 1.00 95.50 142 ALA A N 1
ATOM 1058 C CA . ALA A 1 142 ? 14.482 -2.399 -8.060 1.00 95.50 142 ALA A CA 1
ATOM 1059 C C . ALA A 1 142 ? 13.406 -3.459 -8.342 1.00 95.50 142 ALA A C 1
ATOM 1061 O O . ALA A 1 142 ? 12.907 -3.553 -9.460 1.00 95.50 142 ALA A O 1
ATOM 1062 N N . GLN A 1 143 ? 13.091 -4.293 -7.355 1.00 97.25 143 GLN A N 1
ATOM 1063 C CA . GLN A 1 143 ? 12.131 -5.386 -7.512 1.00 97.25 143 GLN A CA 1
ATOM 1064 C C . GLN A 1 143 ? 11.449 -5.712 -6.178 1.00 97.25 143 GLN A C 1
ATOM 1066 O O . GLN A 1 143 ? 11.963 -5.328 -5.120 1.00 97.25 143 GLN A O 1
ATOM 1071 N N . PRO A 1 144 ? 10.324 -6.445 -6.194 1.00 98.06 144 PRO A N 1
ATOM 1072 C CA . PRO A 1 144 ? 9.740 -6.982 -4.976 1.00 98.06 144 PRO A CA 1
ATOM 1073 C C . PRO A 1 144 ? 10.643 -7.997 -4.275 1.00 98.06 144 PRO A C 1
ATOM 1075 O O . PRO A 1 144 ? 11.604 -8.532 -4.835 1.00 98.06 144 PRO A O 1
ATOM 1078 N N . ILE A 1 145 ? 10.266 -8.310 -3.037 1.00 97.88 145 ILE A N 1
ATOM 1079 C CA . ILE A 1 145 ? 10.845 -9.418 -2.279 1.00 97.88 145 ILE A CA 1
ATOM 1080 C C . ILE A 1 145 ? 10.632 -10.733 -3.041 1.00 97.88 145 ILE A C 1
ATOM 1082 O O . ILE A 1 145 ? 9.530 -11.028 -3.504 1.00 97.88 145 ILE A O 1
ATOM 1086 N N . GLY A 1 146 ? 11.686 -11.550 -3.100 1.00 96.88 146 GLY A N 1
ATOM 1087 C CA . GLY A 1 146 ? 11.630 -12.903 -3.644 1.00 96.88 146 GLY A CA 1
ATOM 1088 C C . GLY A 1 146 ? 11.904 -12.988 -5.140 1.00 96.88 146 GLY A C 1
ATOM 1089 O O . GLY A 1 146 ? 12.756 -12.278 -5.676 1.00 96.88 146 GLY A O 1
ATOM 1090 N N . SER A 1 147 ? 11.202 -13.906 -5.800 1.00 97.44 147 SER A N 1
ATOM 1091 C CA . SER A 1 147 ? 11.325 -14.182 -7.232 1.00 97.44 147 SER A CA 1
ATOM 1092 C C . SER A 1 147 ? 9.957 -14.257 -7.906 1.00 97.44 147 SER A C 1
ATOM 1094 O O . SER A 1 147 ? 8.937 -14.500 -7.257 1.00 97.44 147 SER A O 1
ATOM 1096 N N . VAL A 1 148 ? 9.935 -14.055 -9.227 1.00 97.88 148 VAL A N 1
ATOM 1097 C CA . VAL A 1 148 ? 8.725 -14.227 -10.039 1.00 97.88 148 VAL A CA 1
ATOM 1098 C C . VAL A 1 148 ? 8.242 -15.674 -9.924 1.00 97.88 148 VAL A C 1
ATOM 1100 O O . VAL A 1 148 ? 8.943 -16.606 -10.313 1.00 97.88 148 VAL A O 1
ATOM 1103 N N . MET A 1 149 ? 7.023 -15.847 -9.427 1.00 97.88 149 MET A N 1
ATOM 1104 C CA . MET A 1 149 ? 6.292 -17.112 -9.402 1.00 97.88 149 MET A CA 1
ATOM 1105 C C . MET A 1 149 ? 5.445 -17.295 -10.664 1.00 97.88 149 MET A C 1
ATOM 1107 O O . MET A 1 149 ? 5.365 -18.394 -11.207 1.00 97.88 149 MET A O 1
ATOM 1111 N N . ALA A 1 150 ? 4.794 -16.227 -11.128 1.00 98.00 150 ALA A N 1
ATOM 1112 C CA . ALA A 1 150 ? 3.941 -16.245 -12.313 1.00 98.00 150 ALA A CA 1
ATOM 1113 C C . ALA A 1 150 ? 4.034 -14.908 -13.053 1.00 98.00 150 ALA A C 1
ATOM 1115 O O . ALA A 1 150 ? 4.134 -13.864 -12.415 1.00 98.00 150 ALA A O 1
ATOM 1116 N N . SER A 1 151 ? 3.971 -14.928 -14.387 1.00 97.81 151 SER A N 1
ATOM 1117 C CA . SER A 1 151 ? 3.997 -13.709 -15.205 1.00 97.81 151 SER A CA 1
ATOM 1118 C C . SER A 1 151 ? 2.710 -13.523 -15.998 1.00 97.81 151 SER A C 1
ATOM 1120 O O . SER A 1 151 ? 2.120 -14.494 -16.468 1.00 97.81 151 SER A O 1
ATOM 1122 N N . GLY A 1 152 ? 2.297 -12.266 -16.181 1.00 96.88 152 GLY A N 1
ATOM 1123 C CA . GLY A 1 152 ? 1.125 -11.916 -16.990 1.00 96.88 152 GLY A CA 1
ATOM 1124 C C . GLY A 1 152 ? -0.203 -12.381 -16.389 1.00 96.88 152 GLY A C 1
ATOM 1125 O O . GLY A 1 152 ? -1.144 -12.660 -17.127 1.00 96.88 152 GLY A O 1
ATOM 1126 N N . VAL A 1 153 ? -0.278 -12.469 -15.061 1.00 98.00 153 VAL A N 1
ATOM 1127 C CA . VAL A 1 153 ? -1.491 -12.820 -14.324 1.00 98.00 153 VAL A CA 1
ATOM 1128 C C . VAL A 1 153 ? -2.522 -11.702 -14.459 1.00 98.00 153 VAL A C 1
ATOM 1130 O O . VAL A 1 153 ? -2.215 -10.523 -14.280 1.00 98.00 153 VAL A O 1
ATOM 1133 N N . THR A 1 154 ? -3.761 -12.089 -14.745 1.00 97.19 154 THR A N 1
ATOM 1134 C CA . THR A 1 154 ? -4.948 -11.232 -14.672 1.00 97.19 154 THR A CA 1
ATOM 1135 C C . THR A 1 154 ? -5.717 -11.542 -13.396 1.00 97.19 154 THR A C 1
ATOM 1137 O O . THR A 1 154 ? -6.015 -12.711 -13.146 1.00 97.19 154 THR A O 1
ATOM 1140 N N . ILE A 1 155 ? -6.105 -10.519 -12.637 1.00 97.75 155 ILE A N 1
ATOM 1141 C CA . ILE A 1 155 ? -7.040 -10.669 -11.516 1.00 97.75 155 ILE A CA 1
ATOM 1142 C C . ILE A 1 155 ? -8.443 -10.311 -12.022 1.00 97.75 155 ILE A C 1
ATOM 1144 O O . ILE A 1 155 ? -8.659 -9.163 -12.417 1.00 97.75 155 ILE A O 1
ATOM 1148 N N . PRO A 1 156 ? -9.401 -11.259 -12.068 1.00 94.38 156 PRO A N 1
ATOM 1149 C CA . PRO A 1 156 ? -10.753 -10.973 -12.540 1.00 94.38 156 PRO A CA 1
ATOM 1150 C C . PRO A 1 156 ? -11.380 -9.809 -11.768 1.00 94.38 156 PRO A C 1
ATOM 1152 O O . PRO A 1 156 ? -11.374 -9.815 -10.545 1.00 94.38 156 PRO A O 1
ATOM 1155 N N . GLY A 1 157 ? -11.920 -8.817 -12.480 1.00 91.00 157 GLY A N 1
ATOM 1156 C CA . GLY A 1 157 ? -12.495 -7.609 -11.872 1.00 91.00 157 GLY A CA 1
ATOM 1157 C C . GLY A 1 157 ? -11.502 -6.464 -11.645 1.00 91.00 157 GLY A C 1
ATOM 1158 O O . GLY A 1 157 ? -11.925 -5.376 -11.264 1.00 91.00 157 GLY A O 1
ATOM 1159 N N . VAL A 1 158 ? -10.212 -6.662 -11.937 1.00 94.94 158 VAL A N 1
ATOM 1160 C CA . VAL A 1 158 ? -9.178 -5.621 -11.871 1.00 94.94 158 VAL A CA 1
ATOM 1161 C C . VAL A 1 158 ? -8.566 -5.423 -13.254 1.00 94.94 158 VAL A C 1
ATOM 1163 O O . VAL A 1 158 ? -8.239 -6.379 -13.955 1.00 94.94 158 VAL A O 1
ATOM 1166 N N . SER A 1 159 ? -8.418 -4.170 -13.681 1.00 91.12 159 SER A N 1
ATOM 1167 C CA . SER A 1 159 ? -7.826 -3.854 -14.981 1.00 91.12 159 SER A CA 1
ATOM 1168 C C . SER A 1 159 ? -6.318 -4.109 -15.002 1.00 91.12 159 SER A C 1
ATOM 1170 O O . SER A 1 159 ? -5.607 -3.677 -14.096 1.00 91.12 159 SER A O 1
ATOM 1172 N N . GLY A 1 160 ? -5.828 -4.694 -16.095 1.00 92.12 160 GLY A N 1
ATOM 1173 C CA . GLY A 1 160 ? -4.401 -4.864 -16.363 1.00 92.12 160 GLY A CA 1
ATOM 1174 C C . GLY A 1 160 ? -3.890 -6.284 -16.131 1.00 92.12 160 GLY A C 1
ATOM 1175 O O . GLY A 1 160 ? -4.646 -7.223 -15.886 1.00 92.12 160 GLY A O 1
ATOM 1176 N N . THR A 1 161 ? -2.575 -6.434 -16.256 1.00 96.06 161 THR A N 1
ATOM 1177 C CA . THR A 1 161 ? -1.851 -7.689 -16.022 1.00 96.06 161 THR A CA 1
ATOM 1178 C C . THR A 1 161 ? -0.629 -7.404 -15.172 1.00 96.06 161 THR A C 1
ATOM 1180 O O . THR A 1 161 ? 0.017 -6.368 -15.369 1.00 96.06 161 THR A O 1
ATOM 1183 N N . GLY A 1 162 ? -0.258 -8.343 -14.310 1.00 97.25 162 GLY A N 1
ATOM 1184 C CA . GLY A 1 162 ? 0.929 -8.215 -13.480 1.00 97.25 162 GLY A CA 1
ATOM 1185 C C . GLY A 1 162 ? 1.723 -9.501 -13.339 1.00 97.25 162 GLY A C 1
ATOM 1186 O O . GLY A 1 162 ? 1.274 -10.582 -13.718 1.00 97.25 162 GLY A O 1
ATOM 1187 N N . ASP A 1 163 ? 2.920 -9.367 -12.794 1.00 98.44 163 ASP A N 1
ATOM 1188 C CA . ASP A 1 163 ? 3.739 -10.493 -12.368 1.00 98.44 163 ASP A CA 1
ATOM 1189 C C . ASP A 1 163 ? 3.536 -10.715 -10.867 1.00 98.44 163 ASP A C 1
ATOM 1191 O O . ASP A 1 163 ? 3.407 -9.763 -10.097 1.00 98.44 163 ASP A O 1
ATOM 1195 N N . VAL A 1 164 ? 3.482 -11.976 -10.447 1.00 98.69 164 VAL A N 1
ATOM 1196 C CA . VAL A 1 164 ? 3.352 -12.356 -9.041 1.00 98.69 164 VAL A CA 1
ATOM 1197 C C . VAL A 1 164 ? 4.715 -12.782 -8.537 1.00 98.69 164 VAL A C 1
ATOM 1199 O O . VAL A 1 164 ? 5.309 -13.717 -9.072 1.00 98.69 164 VAL A O 1
ATOM 1202 N N . TRP A 1 165 ? 5.190 -12.104 -7.504 1.00 98.62 165 TRP A N 1
ATOM 1203 C CA . TRP A 1 165 ? 6.444 -12.378 -6.822 1.00 98.62 165 TRP A CA 1
ATOM 1204 C C . TRP A 1 165 ? 6.164 -12.969 -5.453 1.00 98.62 165 TRP A C 1
ATOM 1206 O O . TRP A 1 165 ? 5.259 -12.506 -4.757 1.00 98.62 165 TRP A O 1
ATOM 1216 N N . VAL A 1 166 ? 6.941 -13.974 -5.064 1.00 98.44 166 VAL A N 1
ATOM 1217 C CA . VAL A 1 166 ? 6.818 -14.603 -3.748 1.00 98.44 166 VAL A CA 1
ATOM 1218 C C . VAL A 1 166 ? 8.194 -14.765 -3.131 1.00 98.44 166 VAL A C 1
ATOM 1220 O O . VAL A 1 166 ? 9.141 -15.207 -3.785 1.00 98.44 166 VAL A O 1
ATOM 1223 N N . GLY A 1 167 ? 8.308 -14.411 -1.856 1.00 97.62 167 GLY A N 1
ATOM 1224 C CA . GLY A 1 167 ? 9.521 -14.645 -1.090 1.00 97.62 167 GLY A CA 1
ATOM 1225 C C . GLY A 1 167 ? 9.379 -14.328 0.394 1.00 97.62 167 GLY A C 1
ATOM 1226 O O . GLY 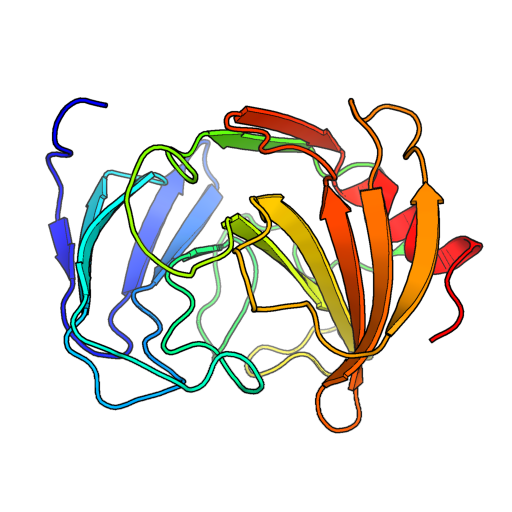A 1 167 ? 8.353 -13.804 0.831 1.00 97.62 167 GLY A O 1
ATOM 1227 N N . PRO A 1 168 ? 10.415 -14.641 1.184 1.00 96.81 168 PRO A N 1
ATOM 1228 C CA . PRO A 1 168 ? 10.412 -14.403 2.618 1.00 96.81 168 PRO A CA 1
ATOM 1229 C C . PRO A 1 168 ? 10.755 -12.945 2.960 1.00 96.81 168 PRO A C 1
ATOM 1231 O O . PRO A 1 168 ? 11.765 -12.405 2.511 1.00 96.81 168 PRO A O 1
ATOM 1234 N N . ASN A 1 169 ? 9.950 -12.327 3.824 1.00 95.06 169 ASN A N 1
ATOM 1235 C CA . ASN A 1 169 ? 10.296 -11.123 4.574 1.00 95.06 169 ASN A CA 1
ATOM 1236 C C . ASN A 1 169 ? 10.602 -11.522 6.027 1.00 95.06 169 ASN A C 1
ATOM 1238 O O . ASN A 1 169 ? 9.701 -11.673 6.859 1.00 95.06 169 ASN A O 1
ATOM 1242 N N . GLY A 1 170 ? 11.877 -11.793 6.316 1.00 93.31 170 GLY A N 1
ATOM 1243 C CA . GLY A 1 170 ? 12.255 -12.520 7.528 1.00 93.31 170 GLY A CA 1
ATOM 1244 C C . GLY A 1 170 ? 11.670 -13.936 7.503 1.00 93.31 170 GLY A C 1
ATOM 1245 O O . GLY A 1 170 ? 11.842 -14.654 6.525 1.00 93.31 170 GLY A O 1
ATOM 1246 N N . ASN A 1 171 ? 10.938 -14.327 8.548 1.00 94.00 171 ASN A N 1
ATOM 1247 C CA . ASN A 1 171 ? 10.294 -15.649 8.633 1.00 94.00 171 ASN A CA 1
ATOM 1248 C C . ASN A 1 171 ? 8.843 -15.658 8.115 1.00 94.00 171 ASN A C 1
ATOM 1250 O O . ASN A 1 171 ? 8.100 -16.595 8.395 1.00 94.00 171 ASN A O 1
ATOM 1254 N N . ARG A 1 172 ? 8.406 -14.590 7.441 1.00 96.06 172 ARG A N 1
ATOM 1255 C CA . ARG A 1 172 ? 7.013 -14.392 7.024 1.00 96.06 172 ARG A CA 1
ATOM 1256 C C . ARG A 1 172 ? 6.926 -14.366 5.502 1.00 96.06 172 ARG A C 1
ATOM 1258 O O . ARG A 1 172 ? 7.810 -13.780 4.876 1.00 96.06 172 ARG A O 1
ATOM 1265 N N . PRO A 1 173 ? 5.877 -14.931 4.893 1.00 97.38 173 PRO A N 1
ATOM 1266 C CA . PRO A 1 173 ? 5.711 -14.847 3.452 1.00 97.38 173 PRO A CA 1
ATOM 1267 C C . PRO A 1 173 ? 5.346 -13.420 3.023 1.00 97.38 173 PRO A C 1
ATOM 1269 O O . PRO A 1 173 ? 4.619 -12.705 3.718 1.00 97.38 173 PRO A O 1
ATOM 1272 N N . CYS A 1 174 ? 5.834 -13.022 1.852 1.00 98.44 174 CYS A N 1
ATOM 1273 C CA . CYS A 1 174 ? 5.428 -11.819 1.141 1.00 98.44 174 CYS A CA 1
ATOM 1274 C C . CYS A 1 174 ? 5.027 -12.200 -0.287 1.00 98.44 174 CYS A C 1
ATOM 1276 O O . CYS A 1 174 ? 5.823 -12.800 -1.012 1.00 98.44 174 CYS A O 1
ATOM 1278 N N . ILE A 1 175 ? 3.800 -11.855 -0.681 1.00 98.75 175 ILE A N 1
ATOM 1279 C CA . ILE A 1 175 ? 3.289 -12.034 -2.045 1.00 98.75 175 ILE A CA 1
ATOM 1280 C C . ILE A 1 175 ? 3.067 -10.650 -2.650 1.00 98.75 175 ILE A C 1
ATOM 1282 O O . ILE A 1 175 ? 2.272 -9.873 -2.133 1.00 98.75 175 ILE A O 1
ATOM 1286 N N . SER A 1 176 ? 3.745 -10.327 -3.746 1.00 98.81 176 SER A N 1
ATOM 1287 C CA . SER A 1 176 ? 3.603 -9.038 -4.431 1.00 98.81 176 SER A CA 1
ATOM 1288 C C . SER A 1 176 ? 3.021 -9.216 -5.829 1.00 98.81 176 SER A C 1
ATOM 1290 O O . SER A 1 176 ? 3.547 -9.991 -6.621 1.00 98.81 176 SER A O 1
ATOM 1292 N N . TYR A 1 177 ? 1.971 -8.464 -6.150 1.00 98.75 177 TYR A N 1
ATOM 1293 C CA . TYR A 1 177 ? 1.397 -8.363 -7.491 1.00 98.75 177 TYR A CA 1
ATOM 1294 C C . TYR A 1 177 ? 1.893 -7.082 -8.151 1.00 98.75 177 TYR A C 1
ATOM 1296 O O . TYR A 1 177 ? 1.548 -5.992 -7.701 1.00 98.75 177 TYR A O 1
ATOM 1304 N N . VAL A 1 178 ? 2.697 -7.197 -9.204 1.00 98.69 178 VAL A N 1
ATOM 1305 C CA . VAL A 1 178 ? 3.364 -6.057 -9.843 1.00 98.69 178 VAL A CA 1
ATOM 1306 C C . VAL A 1 178 ? 2.774 -5.783 -11.207 1.00 98.69 178 VAL A C 1
ATOM 1308 O O . VAL A 1 178 ? 2.924 -6.591 -12.120 1.00 98.69 178 VAL A O 1
ATOM 1311 N N . SER A 1 179 ? 2.111 -4.639 -11.361 1.00 97.75 179 SER A N 1
ATOM 1312 C CA . SER A 1 179 ? 1.570 -4.227 -12.653 1.00 97.75 179 SER A CA 1
ATOM 1313 C C . SER A 1 179 ? 2.681 -4.028 -13.688 1.00 97.75 179 SER A C 1
ATOM 1315 O O . SER A 1 179 ? 3.676 -3.359 -13.424 1.00 97.75 179 SER A O 1
ATOM 1317 N N . LYS A 1 180 ? 2.475 -4.539 -14.911 1.00 95.31 180 LYS A N 1
ATOM 1318 C CA . LYS A 1 180 ? 3.416 -4.350 -16.036 1.00 95.31 180 LYS A CA 1
ATOM 1319 C C . LYS A 1 180 ? 3.454 -2.919 -16.577 1.00 95.31 180 LYS A C 1
ATOM 1321 O O . LYS A 1 180 ? 4.334 -2.576 -17.361 1.00 95.31 180 LYS A O 1
ATOM 1326 N N . GLN A 1 181 ? 2.468 -2.101 -16.222 1.00 94.81 181 GLN A N 1
ATOM 1327 C CA . GLN A 1 181 ? 2.378 -0.696 -16.611 1.00 94.81 181 GLN A CA 1
ATOM 1328 C C . GLN A 1 181 ? 2.027 0.154 -15.395 1.00 94.81 181 GLN A C 1
ATOM 1330 O O . GLN A 1 181 ? 1.367 -0.319 -14.472 1.00 94.81 181 GLN A O 1
ATOM 1335 N N . THR A 1 182 ? 2.431 1.424 -15.408 1.00 96.50 182 THR A N 1
ATOM 1336 C CA . THR A 1 182 ? 2.054 2.354 -14.336 1.00 96.50 182 THR A CA 1
ATOM 1337 C C . THR A 1 182 ? 0.551 2.624 -14.374 1.00 96.50 182 THR A C 1
ATOM 1339 O O . THR A 1 182 ? 0.032 3.056 -15.402 1.00 96.50 182 THR A O 1
ATOM 1342 N N . ILE A 1 183 ? -0.132 2.408 -13.250 1.00 97.12 183 ILE A N 1
ATOM 1343 C CA . ILE A 1 183 ? -1.566 2.654 -13.070 1.00 97.12 183 ILE A CA 1
ATOM 1344 C C . ILE A 1 183 ? -1.727 3.853 -12.121 1.00 97.12 183 ILE A C 1
ATOM 1346 O O . ILE A 1 183 ? -1.690 3.670 -10.912 1.00 97.12 183 ILE A O 1
ATOM 1350 N N . PRO A 1 184 ? -1.891 5.091 -12.623 1.00 96.31 184 PRO A N 1
ATOM 1351 C CA . PRO A 1 184 ? -1.920 6.290 -11.777 1.00 96.31 184 PRO A CA 1
ATOM 1352 C C . PRO A 1 184 ? -3.189 6.421 -10.924 1.00 96.31 184 PRO A C 1
ATOM 1354 O O . PRO A 1 184 ? -3.219 7.213 -9.985 1.00 96.31 184 PRO A O 1
ATOM 1357 N N . SER A 1 185 ? -4.250 5.689 -11.264 1.00 97.25 185 SER A N 1
ATOM 1358 C CA . SER A 1 185 ? -5.486 5.640 -10.493 1.00 97.25 185 SER A CA 1
ATOM 1359 C C . SER A 1 185 ? -6.144 4.279 -10.664 1.00 97.25 185 SER A C 1
ATOM 1361 O O . SER A 1 185 ? -6.276 3.799 -11.792 1.00 97.25 185 SER A O 1
ATOM 1363 N N . LEU A 1 186 ? -6.547 3.658 -9.558 1.00 97.31 186 LEU A N 1
ATOM 1364 C CA . LEU A 1 186 ? -7.241 2.377 -9.564 1.00 97.31 186 LEU A CA 1
ATOM 1365 C C . LEU A 1 186 ? -8.311 2.360 -8.475 1.00 97.31 186 LEU A C 1
ATOM 1367 O O . LEU A 1 186 ? -8.058 2.750 -7.338 1.00 97.31 186 LEU A O 1
ATOM 1371 N N . THR A 1 187 ? -9.503 1.888 -8.834 1.00 97.94 187 THR A N 1
ATOM 1372 C CA . THR A 1 187 ? -10.575 1.545 -7.894 1.00 97.94 187 THR A CA 1
ATOM 1373 C C . THR A 1 187 ? -10.920 0.082 -8.098 1.00 97.94 187 THR A C 1
ATOM 1375 O O . THR A 1 187 ? -11.167 -0.330 -9.231 1.00 97.94 187 THR A O 1
ATOM 1378 N N . PHE A 1 188 ? -10.869 -0.705 -7.030 1.00 98.12 188 PHE A N 1
ATOM 1379 C CA . PHE A 1 188 ? -10.992 -2.157 -7.098 1.00 98.12 188 PHE A CA 1
ATOM 1380 C C . PHE A 1 188 ? -11.364 -2.752 -5.739 1.00 98.12 188 PHE A C 1
ATOM 1382 O O . PHE A 1 188 ? -11.219 -2.101 -4.702 1.00 98.12 188 PHE A O 1
ATOM 1389 N N . ASP A 1 189 ? -11.794 -4.012 -5.757 1.00 98.44 189 ASP A N 1
ATOM 1390 C CA . ASP A 1 189 ? -11.924 -4.826 -4.553 1.00 98.44 189 ASP A CA 1
ATOM 1391 C C . ASP A 1 189 ? -10.580 -5.504 -4.239 1.00 98.44 189 ASP A C 1
ATOM 1393 O O . ASP A 1 189 ? -10.139 -6.420 -4.940 1.00 98.44 189 ASP A O 1
ATOM 1397 N N . LEU A 1 190 ? -9.917 -5.063 -3.169 1.00 98.56 190 LEU A N 1
ATOM 1398 C CA . LEU A 1 190 ? -8.644 -5.626 -2.717 1.00 98.56 190 LEU A CA 1
ATOM 1399 C C . LEU A 1 190 ? -8.771 -7.097 -2.293 1.00 98.56 190 LEU A C 1
ATOM 1401 O O . LEU A 1 190 ? -7.793 -7.843 -2.388 1.00 98.56 190 LEU A O 1
ATOM 1405 N N . ASN A 1 191 ? -9.967 -7.550 -1.897 1.00 98.44 191 ASN A N 1
ATOM 1406 C CA . ASN A 1 191 ? -10.211 -8.953 -1.572 1.00 98.44 191 ASN A CA 1
ATOM 1407 C C . ASN A 1 191 ? -9.907 -9.874 -2.763 1.00 98.44 191 ASN A C 1
ATOM 1409 O O . ASN A 1 191 ? -9.476 -10.999 -2.549 1.00 98.44 191 ASN A O 1
ATOM 1413 N N . LEU A 1 192 ? -10.030 -9.407 -4.010 1.00 98.56 192 LEU A N 1
ATOM 1414 C CA . LEU A 1 192 ? -9.721 -10.212 -5.200 1.00 98.56 192 LEU A CA 1
ATOM 1415 C C . LEU A 1 192 ? -8.260 -10.689 -5.221 1.00 98.56 192 LEU A C 1
ATOM 1417 O O . LEU A 1 192 ? -7.989 -11.842 -5.554 1.00 98.56 192 LEU A O 1
ATOM 1421 N N . PHE A 1 193 ? -7.322 -9.840 -4.793 1.00 98.62 193 PHE A N 1
ATOM 1422 C CA . PHE A 1 193 ? -5.911 -10.213 -4.660 1.00 98.62 193 PHE A CA 1
ATOM 1423 C C . PHE A 1 193 ? -5.671 -11.157 -3.477 1.00 98.62 193 PHE A C 1
ATOM 1425 O O . PHE A 1 193 ? -4.859 -12.077 -3.575 1.00 98.62 193 PHE A O 1
ATOM 1432 N N . ILE A 1 194 ? -6.392 -10.955 -2.367 1.00 98.50 194 ILE A N 1
ATOM 1433 C CA . ILE A 1 194 ? -6.324 -11.833 -1.189 1.00 98.50 194 ILE A CA 1
ATOM 1434 C C . ILE A 1 194 ? -6.815 -13.239 -1.551 1.00 98.50 194 ILE A C 1
ATOM 1436 O O . ILE A 1 194 ? -6.155 -14.223 -1.227 1.00 98.50 194 ILE A O 1
ATOM 1440 N N . GLN A 1 195 ? -7.938 -13.346 -2.263 1.00 98.12 195 GLN A N 1
ATOM 1441 C CA . GLN A 1 195 ? -8.480 -14.632 -2.698 1.00 98.12 195 GLN A CA 1
ATOM 1442 C C . GLN A 1 195 ? -7.582 -15.308 -3.738 1.00 98.12 195 GLN A C 1
ATOM 1444 O O . GLN A 1 195 ? -7.402 -16.522 -3.672 1.00 98.12 195 GLN A O 1
ATOM 1449 N N . ASP A 1 196 ? -6.979 -14.564 -4.672 1.00 98.31 196 ASP A N 1
ATOM 1450 C CA . ASP A 1 196 ? -5.984 -15.150 -5.580 1.00 98.31 196 ASP A CA 1
ATOM 1451 C C . ASP A 1 196 ? -4.775 -15.694 -4.806 1.00 98.31 196 ASP A C 1
ATOM 1453 O O . ASP A 1 196 ? -4.343 -16.815 -5.066 1.00 98.31 196 ASP A O 1
ATOM 1457 N N . ALA A 1 197 ? -4.292 -14.961 -3.796 1.00 98.06 197 ALA A N 1
ATOM 1458 C CA . ALA A 1 197 ? -3.197 -15.414 -2.944 1.00 98.06 197 ALA A CA 1
ATOM 1459 C C . ALA A 1 197 ? -3.543 -16.727 -2.222 1.00 98.06 197 ALA A C 1
ATOM 1461 O O . ALA A 1 197 ? -2.794 -17.695 -2.325 1.00 98.06 197 ALA A O 1
ATOM 1462 N N . VAL A 1 198 ? -4.706 -16.783 -1.564 1.00 96.88 198 VAL A N 1
ATOM 1463 C CA . VAL A 1 198 ? -5.182 -17.968 -0.827 1.00 96.88 198 VAL A CA 1
ATOM 1464 C C . VAL A 1 198 ? -5.347 -19.187 -1.736 1.00 96.88 198 VAL A C 1
ATOM 1466 O O . VAL A 1 198 ? -4.986 -20.294 -1.346 1.00 96.88 198 VAL A O 1
ATOM 1469 N N . ASN A 1 199 ? -5.904 -18.998 -2.932 1.00 96.38 199 ASN A N 1
ATOM 1470 C CA . ASN A 1 199 ? -6.293 -20.116 -3.788 1.00 96.38 199 ASN A CA 1
ATOM 1471 C C . ASN A 1 199 ? -5.166 -20.596 -4.710 1.00 96.38 199 ASN A C 1
ATOM 1473 O O . ASN A 1 199 ? -5.136 -21.772 -5.065 1.00 96.38 199 ASN A O 1
ATOM 1477 N N . ASN A 1 200 ? -4.258 -19.700 -5.113 1.00 95.75 200 ASN A N 1
ATOM 1478 C CA . ASN A 1 200 ? -3.355 -19.951 -6.238 1.00 95.75 200 ASN A CA 1
ATOM 1479 C C . ASN A 1 200 ? -1.867 -19.751 -5.920 1.00 95.75 200 ASN A C 1
ATOM 1481 O O . ASN A 1 200 ? -1.036 -20.105 -6.761 1.00 95.75 200 ASN A O 1
ATOM 1485 N N . ARG A 1 201 ? -1.501 -19.156 -4.773 1.00 94.19 201 ARG A N 1
ATOM 1486 C CA . ARG A 1 201 ? -0.116 -18.730 -4.487 1.00 94.19 201 ARG A CA 1
ATOM 1487 C C . ARG A 1 201 ? 0.433 -19.436 -3.242 1.00 94.19 201 ARG A C 1
ATOM 1489 O O . ARG A 1 201 ? 0.343 -18.887 -2.147 1.00 94.19 201 ARG A O 1
ATOM 1496 N N . PRO A 1 202 ? 1.005 -20.645 -3.385 1.00 82.38 202 PRO A N 1
ATOM 1497 C CA . PRO A 1 202 ? 1.649 -21.319 -2.262 1.00 82.38 202 PRO A CA 1
ATOM 1498 C C . PRO A 1 202 ? 2.834 -20.484 -1.762 1.00 82.38 202 PRO A C 1
ATOM 1500 O O . PRO A 1 202 ? 3.636 -20.017 -2.572 1.00 82.38 202 PRO A O 1
ATOM 1503 N N . ASN A 1 203 ? 2.941 -20.286 -0.450 1.00 71.38 203 ASN A N 1
ATOM 1504 C CA . ASN A 1 203 ? 3.939 -19.420 0.174 1.00 71.38 203 ASN A CA 1
ATOM 1505 C C . ASN A 1 203 ? 4.533 -20.007 1.457 1.00 71.38 203 ASN A C 1
ATOM 1507 O O . ASN A 1 203 ? 3.892 -20.880 2.082 1.00 71.38 203 ASN A O 1
#

Sequence (203 aa):
MPTLQGQTITGQYDSMLVTHDGRQYVVQNNVWGAGAQQTLVVAGTAFEVTRQTGNNPTNGAPVSYPSVFIGSNYNRMTSGSNLPKQVSAITSIDTSWTHNAGSVSGTYNAAYDVWFSTSAGGDPESPTGGYLMVWLHDPPNAQPIGSVMASGVTIPGVSGTGDVWVGPNGNRPCISYVSKQTIPSLTFDLNLFIQDAVNNRPN